Protein AF-A0A4V2V134-F1 (afdb_monomer_lite)

Organism: NCBI:txid141949

pLDDT: mean 72.09, std 27.21, range [27.72, 98.5]

Foldseek 3Di:
DDDDDDDDDDDDDDDDDDDDDDDDDDDDDDDDDDDDDDDDDDDDDDDDDDDDPDDDDDDDDPDDDPDDPPDPDPDPVVVVVVVVVVVQPPQDWDQDPVPRDTDRHQQLEDEDQDQVVLVPDPPVCSVVQWDDDRAWIDGPQWTKGFAWEWFAEPVDRGTRTYRWIWIFHPVVRVVCVVCLQAAQQPPDWGKTATRDQQFPFPGRHRQIWTWGGGGNVHGIYIARDVVVVGVSNVRSVVGDYPVVVVSSCCRSVSDPDD

Structure (mmCIF, N/CA/C/O backbone):
data_AF-A0A4V2V134-F1
#
_entry.id   AF-A0A4V2V134-F1
#
loop_
_atom_site.group_PDB
_atom_site.id
_atom_site.type_symbol
_atom_site.label_atom_id
_atom_site.label_alt_id
_atom_site.label_comp_id
_atom_site.label_asym_id
_atom_site.label_entity_id
_atom_site.label_seq_id
_atom_site.pdbx_PDB_ins_code
_atom_site.Cartn_x
_atom_site.Cartn_y
_atom_site.Cartn_z
_atom_site.occupancy
_atom_site.B_iso_or_equiv
_atom_site.auth_seq_id
_atom_site.auth_comp_id
_atom_site.auth_asym_id
_atom_site.auth_atom_id
_atom_site.pdbx_PDB_model_num
ATOM 1 N N . GLY A 1 1 ? 4.566 -16.077 64.789 1.00 34.28 1 GLY A N 1
ATOM 2 C CA . GLY A 1 1 ? 6.010 -16.351 64.672 1.00 34.28 1 GLY A CA 1
ATOM 3 C C . GLY A 1 1 ? 6.472 -15.865 63.317 1.00 34.28 1 GLY A C 1
ATOM 4 O O . GLY A 1 1 ? 5.809 -16.194 62.349 1.00 34.28 1 GLY A O 1
ATOM 5 N N . SER A 1 2 ? 7.363 -14.871 63.215 1.00 34.31 2 SER A N 1
ATOM 6 C CA . SER A 1 2 ? 8.833 -14.960 63.420 1.00 34.31 2 SER A CA 1
ATOM 7 C C . SER A 1 2 ? 9.482 -15.816 62.317 1.00 34.31 2 SER A C 1
ATOM 9 O O . SER A 1 2 ? 9.049 -16.939 62.127 1.00 34.31 2 SER A O 1
ATOM 11 N N . CYS A 1 3 ? 10.507 -15.423 61.561 1.00 30.53 3 CYS A N 1
ATOM 12 C CA . CYS A 1 3 ? 11.491 -14.351 61.696 1.00 30.53 3 CYS A CA 1
ATOM 13 C C . CYS A 1 3 ? 12.250 -14.178 60.357 1.00 30.53 3 CYS A C 1
ATOM 15 O O . CYS A 1 3 ? 12.456 -15.147 59.633 1.00 30.53 3 CYS A O 1
ATOM 17 N N . ARG A 1 4 ? 12.727 -12.954 60.075 1.00 39.50 4 ARG A N 1
ATOM 18 C CA . ARG A 1 4 ? 13.908 -12.682 59.217 1.00 39.50 4 ARG A CA 1
ATOM 19 C C . ARG A 1 4 ? 15.200 -12.989 60.008 1.00 39.50 4 ARG A C 1
ATOM 21 O O . ARG A 1 4 ? 15.115 -13.110 61.229 1.00 39.50 4 ARG A O 1
ATOM 28 N N . PRO A 1 5 ? 16.390 -13.023 59.374 1.00 53.06 5 PRO A N 1
ATOM 29 C CA . PRO A 1 5 ? 17.247 -11.811 59.313 1.00 53.06 5 PRO A CA 1
ATOM 30 C C . PRO A 1 5 ? 17.988 -11.678 57.952 1.00 53.06 5 PRO A C 1
ATOM 32 O O . PRO A 1 5 ? 18.238 -12.668 57.285 1.00 53.06 5 PRO A O 1
ATOM 35 N N . ARG A 1 6 ? 18.189 -10.502 57.331 1.00 36.75 6 ARG A N 1
ATOM 36 C CA . ARG A 1 6 ? 19.102 -9.367 57.629 1.00 36.75 6 ARG A CA 1
ATOM 37 C C . ARG A 1 6 ? 20.568 -9.760 57.875 1.00 36.75 6 ARG A C 1
ATOM 39 O O . ARG A 1 6 ? 20.889 -10.204 58.965 1.00 36.75 6 ARG A O 1
ATOM 46 N N . TYR A 1 7 ? 21.455 -9.376 56.951 1.00 34.59 7 TYR A N 1
ATOM 47 C CA . TYR A 1 7 ? 22.801 -8.901 57.290 1.00 34.59 7 TYR A CA 1
ATOM 48 C C . TYR A 1 7 ? 23.127 -7.607 56.531 1.00 34.59 7 TYR A C 1
ATOM 50 O O . TYR A 1 7 ? 22.920 -7.493 55.326 1.00 34.59 7 TYR A O 1
ATOM 58 N N . ARG A 1 8 ? 23.561 -6.609 57.309 1.00 36.81 8 ARG A N 1
ATOM 59 C CA . ARG A 1 8 ? 24.143 -5.322 56.907 1.00 36.81 8 ARG A CA 1
ATOM 60 C C . ARG A 1 8 ? 25.665 -5.477 56.840 1.00 36.81 8 ARG A C 1
ATOM 62 O O . ARG A 1 8 ? 26.219 -6.217 57.646 1.00 36.81 8 ARG A O 1
ATOM 69 N N . GLY A 1 9 ? 26.316 -4.667 56.009 1.00 32.34 9 GLY A N 1
ATOM 70 C CA . GLY A 1 9 ? 27.751 -4.384 56.093 1.00 32.34 9 GLY A CA 1
ATOM 71 C C . GLY A 1 9 ? 28.196 -3.380 55.029 1.00 32.34 9 GLY A C 1
ATOM 72 O O . GLY A 1 9 ? 28.423 -3.755 53.889 1.00 32.34 9 GLY A O 1
ATOM 73 N N . ALA A 1 10 ? 28.272 -2.105 55.406 1.00 33.41 10 ALA A N 1
ATOM 74 C CA . ALA A 1 10 ? 28.938 -1.009 54.687 1.00 33.41 10 ALA A CA 1
ATOM 75 C C . ALA A 1 10 ? 30.310 -0.738 55.375 1.00 33.41 10 ALA A C 1
ATOM 77 O O . ALA A 1 10 ? 30.626 -1.451 56.327 1.00 33.41 10 ALA A O 1
ATOM 78 N N . PRO A 1 11 ? 31.006 0.393 55.146 1.00 58.25 11 PRO A N 1
ATOM 79 C CA . PRO A 1 11 ? 31.662 0.921 53.933 1.00 58.25 11 PRO A CA 1
ATOM 80 C C . PRO A 1 11 ? 33.152 1.285 54.197 1.00 58.25 11 PRO A C 1
ATOM 82 O O . PRO A 1 11 ? 33.495 1.548 55.341 1.00 58.25 11 PRO A O 1
ATOM 85 N N . VAL A 1 12 ? 34.023 1.447 53.183 1.00 36.31 12 VAL A N 1
ATOM 86 C CA . VAL A 1 12 ? 35.273 2.252 53.312 1.00 36.31 12 VAL A CA 1
ATOM 87 C C . VAL A 1 12 ? 35.661 2.918 51.978 1.00 36.31 12 VAL A C 1
ATOM 89 O O . VAL A 1 12 ? 35.507 2.342 50.906 1.00 36.31 12 VAL A O 1
ATOM 92 N N . ALA A 1 13 ? 36.138 4.161 52.087 1.00 35.41 13 ALA A N 1
ATOM 93 C CA . ALA A 1 13 ? 36.498 5.126 51.050 1.00 35.41 13 ALA A CA 1
ATOM 94 C C . ALA A 1 13 ? 37.993 5.129 50.657 1.00 35.41 13 ALA A C 1
ATOM 96 O O . ALA A 1 13 ? 38.827 4.821 51.499 1.00 35.41 13 ALA A O 1
ATOM 97 N N . SER A 1 14 ? 38.324 5.634 49.455 1.00 33.88 14 SER A N 1
ATOM 98 C CA . SER A 1 14 ? 39.543 6.428 49.121 1.00 33.88 14 SER A CA 1
ATOM 99 C C . SER A 1 14 ? 39.555 6.752 47.611 1.00 33.88 14 SER A C 1
ATOM 101 O O . SER A 1 14 ? 39.403 5.844 46.806 1.00 33.88 14 SER A O 1
ATOM 103 N N . ARG A 1 15 ? 39.465 8.021 47.175 1.00 32.84 15 ARG A N 1
ATOM 104 C CA . ARG A 1 15 ? 40.545 9.003 46.875 1.00 32.84 15 ARG A CA 1
ATOM 105 C C . ARG A 1 15 ? 41.494 8.637 45.712 1.00 32.84 15 ARG A C 1
ATOM 107 O O . ARG A 1 15 ? 42.116 7.588 45.735 1.00 32.84 15 ARG A O 1
ATOM 114 N N . GLY A 1 16 ? 41.699 9.627 44.825 1.00 29.78 16 GLY A N 1
ATOM 115 C CA . GLY A 1 16 ? 42.767 9.717 43.807 1.00 29.78 16 GLY A CA 1
ATOM 116 C C . GLY A 1 16 ? 42.381 9.099 42.459 1.00 29.78 16 GLY A C 1
ATOM 117 O O . GLY A 1 16 ? 41.726 8.075 42.431 1.00 29.78 16 GLY A O 1
ATOM 118 N N . SER A 1 17 ? 42.713 9.613 41.278 1.00 33.38 17 SER A N 1
ATOM 119 C CA . SER A 1 17 ? 43.491 10.775 40.837 1.00 33.38 17 SER A CA 1
ATOM 120 C C . SER A 1 17 ? 43.435 10.748 39.300 1.00 33.38 17 SER A C 1
ATOM 122 O O . SER A 1 17 ? 43.526 9.677 38.703 1.00 33.38 17 SER A O 1
ATOM 124 N N . ARG A 1 18 ? 43.283 11.911 38.653 1.00 37.25 18 ARG A N 1
ATOM 125 C CA . ARG A 1 18 ? 43.538 12.079 37.208 1.00 37.25 18 ARG A CA 1
ATOM 126 C C . ARG A 1 18 ? 45.026 11.797 36.927 1.00 37.25 18 ARG A C 1
ATOM 128 O O . ARG A 1 18 ? 45.847 12.042 37.812 1.00 37.25 18 ARG A O 1
ATOM 135 N N . PRO A 1 19 ? 45.382 11.380 35.703 1.00 41.59 19 PRO A N 1
ATOM 136 C CA . PRO A 1 19 ? 45.899 12.389 34.780 1.00 41.59 19 PRO A CA 1
ATOM 137 C C . PRO A 1 19 ? 45.396 12.255 33.332 1.00 41.59 19 PRO A C 1
ATOM 139 O O . PRO A 1 19 ? 45.182 11.175 32.796 1.00 41.59 19 PRO A O 1
ATOM 142 N N . SER A 1 20 ? 45.196 13.434 32.745 1.00 32.03 20 SER A N 1
ATOM 143 C CA . SER A 1 20 ? 45.683 13.894 31.442 1.00 32.03 20 SER A CA 1
ATOM 144 C C . SER A 1 20 ? 46.074 12.836 30.405 1.00 32.03 20 SER A C 1
ATOM 146 O O . SER A 1 20 ? 47.101 12.181 30.552 1.00 32.03 20 SER A O 1
ATOM 148 N N . ASN A 1 21 ? 45.355 12.804 29.278 1.00 34.09 21 ASN A N 1
ATOM 149 C CA . ASN A 1 21 ? 45.937 12.349 28.020 1.00 34.09 21 ASN A CA 1
ATOM 150 C C . ASN A 1 21 ? 45.700 13.396 26.929 1.00 34.09 21 ASN A C 1
ATOM 152 O O . ASN A 1 21 ? 44.578 13.666 26.501 1.00 34.09 21 ASN A O 1
ATOM 156 N N . THR A 1 22 ? 46.810 14.014 26.548 1.00 34.56 22 THR A N 1
ATOM 157 C CA . THR A 1 22 ? 46.973 14.991 25.483 1.00 34.56 22 THR A CA 1
ATOM 158 C C . THR A 1 22 ? 47.210 14.221 24.193 1.00 34.56 22 THR A C 1
ATOM 160 O O . THR A 1 22 ? 48.252 13.591 24.061 1.00 34.56 22 THR A O 1
ATOM 163 N N . LEU A 1 23 ? 46.299 14.295 23.221 1.00 36.78 23 LEU A N 1
ATOM 164 C CA . LEU A 1 23 ? 46.632 13.979 21.832 1.00 36.78 23 LEU A CA 1
ATOM 165 C C . LEU A 1 23 ? 46.023 15.018 20.891 1.00 36.78 23 LEU A C 1
ATOM 167 O O . LEU A 1 23 ? 44.819 15.085 20.655 1.00 36.78 23 LEU A O 1
ATOM 171 N N . ALA A 1 24 ? 46.949 15.847 20.417 1.00 33.69 24 ALA A N 1
ATOM 172 C CA . ALA A 1 24 ? 46.975 16.615 19.187 1.00 33.69 24 ALA A CA 1
ATOM 173 C C . ALA A 1 24 ? 45.886 16.271 18.157 1.00 33.69 24 ALA A C 1
ATOM 175 O O . ALA A 1 24 ? 45.809 15.153 17.646 1.00 33.69 24 ALA A O 1
ATOM 176 N N . ARG A 1 25 ? 45.143 17.296 17.732 1.00 32.25 25 ARG A N 1
ATOM 177 C CA . ARG A 1 25 ? 44.547 17.326 16.396 1.00 32.25 25 ARG A CA 1
ATOM 178 C C . ARG A 1 25 ? 45.138 18.480 15.604 1.00 32.25 25 ARG A C 1
ATOM 180 O O . ARG A 1 25 ? 44.933 19.648 15.922 1.00 32.25 25 ARG A O 1
ATOM 187 N N . CYS A 1 26 ? 45.891 18.080 14.584 1.00 27.72 26 CYS A N 1
ATOM 188 C CA . CYS A 1 26 ? 46.366 18.887 13.477 1.00 27.72 26 CYS A CA 1
ATOM 189 C C . CYS A 1 26 ? 45.252 19.755 12.893 1.00 27.72 26 CYS A C 1
ATOM 191 O O . CYS A 1 26 ? 44.182 19.281 12.514 1.00 27.72 26 CYS A O 1
ATOM 193 N N . SER A 1 27 ? 45.584 21.030 12.769 1.00 31.06 27 SER A N 1
ATOM 194 C CA . SER A 1 27 ? 44.960 22.024 11.920 1.00 31.06 27 SER A CA 1
ATOM 195 C C . SER A 1 27 ? 45.090 21.627 10.446 1.00 31.06 27 SER A C 1
ATOM 197 O O . SER A 1 27 ? 46.189 21.559 9.902 1.00 31.06 27 SER A O 1
ATOM 199 N N . VAL A 1 28 ? 43.957 21.417 9.771 1.00 34.41 28 VAL A N 1
ATOM 200 C CA . VAL A 1 28 ? 43.884 21.422 8.305 1.00 34.41 28 VAL A CA 1
ATOM 201 C C . VAL A 1 28 ? 42.986 22.578 7.888 1.00 34.41 28 VAL A C 1
ATOM 203 O O . VAL A 1 28 ? 41.794 22.624 8.182 1.00 34.41 28 VAL A O 1
ATOM 206 N N . SER A 1 29 ? 43.627 23.548 7.246 1.00 32.22 29 SER A N 1
ATOM 207 C CA . SER A 1 29 ? 43.051 24.749 6.655 1.00 32.22 29 SER A CA 1
ATOM 208 C C . SER A 1 29 ? 42.120 24.384 5.496 1.00 32.22 29 SER A C 1
ATOM 210 O O . SER A 1 29 ? 42.568 23.898 4.458 1.00 32.22 29 SER A O 1
ATOM 212 N N . LEU A 1 30 ? 40.818 24.630 5.662 1.00 33.88 30 LEU A N 1
ATOM 213 C CA . LEU A 1 30 ? 39.850 24.600 4.568 1.00 33.88 30 LEU A CA 1
ATOM 214 C C . LEU A 1 30 ? 39.881 25.951 3.846 1.00 33.88 30 LEU A C 1
ATOM 216 O O . LEU A 1 30 ? 39.327 26.950 4.308 1.00 33.88 30 LEU A O 1
ATOM 220 N N . ARG A 1 31 ? 40.552 25.968 2.689 1.00 32.62 31 ARG A N 1
ATOM 221 C CA . ARG A 1 31 ? 40.487 27.061 1.714 1.00 32.62 31 ARG A CA 1
ATOM 222 C C . ARG A 1 31 ? 39.049 27.239 1.234 1.00 32.62 31 ARG A C 1
ATOM 224 O O . ARG A 1 31 ? 38.466 26.359 0.608 1.00 32.62 31 ARG A O 1
ATOM 231 N N . GLN A 1 32 ? 38.513 28.424 1.488 1.00 37.00 32 GLN A N 1
ATOM 232 C CA . GLN A 1 32 ? 37.268 28.913 0.915 1.00 37.00 32 GLN A CA 1
ATOM 233 C C . GLN A 1 32 ? 37.479 29.216 -0.576 1.00 37.00 32 GLN A C 1
ATOM 235 O O . GLN A 1 32 ? 38.130 30.198 -0.927 1.00 37.00 32 GLN A O 1
ATOM 240 N N . HIS A 1 33 ? 36.898 28.413 -1.467 1.00 33.19 33 HIS A N 1
ATOM 241 C CA . HIS A 1 33 ? 36.700 28.807 -2.862 1.00 33.19 33 HIS A CA 1
ATOM 242 C C . HIS A 1 33 ? 35.337 29.497 -3.001 1.00 33.19 33 HIS A C 1
ATOM 244 O O . HIS A 1 33 ? 34.310 28.865 -3.230 1.00 33.19 33 HIS A O 1
ATOM 250 N N . ARG A 1 34 ? 35.328 30.830 -2.861 1.00 32.12 34 ARG A N 1
ATOM 251 C CA . ARG A 1 34 ? 34.236 31.683 -3.355 1.00 32.12 34 ARG A CA 1
ATOM 252 C C . ARG A 1 34 ? 34.338 31.752 -4.879 1.00 32.12 34 ARG A C 1
ATOM 254 O O . ARG A 1 34 ? 35.182 32.469 -5.410 1.00 32.12 34 ARG A O 1
ATOM 261 N N . VAL A 1 35 ? 33.469 31.031 -5.582 1.00 34.44 35 VAL A N 1
ATOM 262 C CA . VAL A 1 35 ? 33.244 31.239 -7.018 1.00 34.44 35 VAL A CA 1
ATOM 263 C C . VAL A 1 35 ? 32.385 32.490 -7.186 1.00 34.44 35 VAL A C 1
ATOM 265 O O . VAL A 1 35 ? 31.260 32.580 -6.692 1.00 34.44 35 VAL A O 1
ATOM 268 N N . ALA A 1 36 ? 32.960 33.490 -7.848 1.00 33.06 36 ALA A N 1
ATOM 269 C CA . ALA A 1 36 ? 32.326 34.763 -8.133 1.00 33.06 36 ALA A CA 1
ATOM 270 C C . ALA A 1 36 ? 31.166 34.591 -9.127 1.00 33.06 36 ALA A C 1
ATOM 272 O O . ALA A 1 36 ? 31.350 34.130 -10.252 1.00 33.06 36 ALA A O 1
ATOM 273 N N . ARG A 1 37 ? 29.971 35.038 -8.725 1.00 33.03 37 ARG A N 1
ATOM 274 C CA . ARG A 1 37 ? 28.849 35.307 -9.630 1.00 33.03 37 ARG A CA 1
ATOM 275 C C . ARG A 1 37 ? 29.245 36.442 -10.579 1.00 33.03 37 ARG A C 1
ATOM 277 O O . ARG A 1 37 ? 29.348 37.588 -10.146 1.00 33.03 37 ARG A O 1
ATOM 284 N N . ARG A 1 38 ? 29.414 36.155 -11.872 1.00 32.62 38 ARG A N 1
ATOM 285 C CA . ARG A 1 38 ?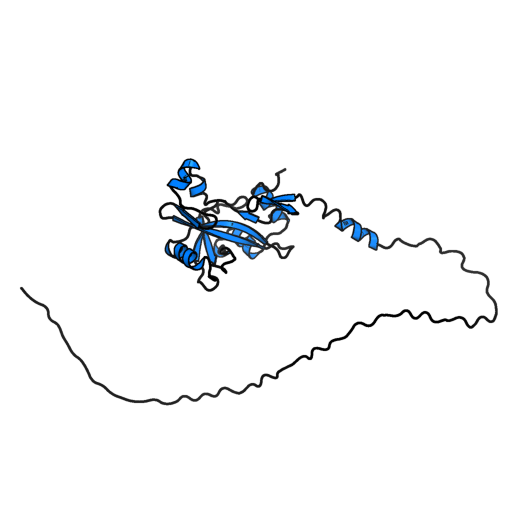 29.385 37.177 -12.930 1.00 32.62 38 ARG A CA 1
ATOM 286 C C . ARG A 1 38 ? 28.060 37.093 -13.677 1.00 32.62 38 ARG A C 1
ATOM 288 O O . ARG A 1 38 ? 27.770 36.107 -14.344 1.00 32.62 38 ARG A O 1
ATOM 295 N N . ARG A 1 39 ? 27.267 38.158 -13.536 1.00 34.44 39 ARG A N 1
ATOM 296 C CA . ARG A 1 39 ? 26.164 38.508 -14.434 1.00 34.44 39 ARG A CA 1
ATOM 297 C C . ARG A 1 39 ? 26.766 38.813 -15.807 1.00 34.44 39 ARG A C 1
ATOM 299 O O . ARG A 1 39 ? 27.635 39.677 -15.895 1.00 34.44 39 ARG A O 1
ATOM 306 N N . LEU A 1 40 ? 26.297 38.146 -16.854 1.00 35.78 40 LEU A N 1
ATOM 307 C CA . LEU A 1 40 ? 26.517 38.565 -18.235 1.00 35.78 40 LEU A CA 1
ATOM 308 C C . LEU A 1 40 ? 25.153 38.857 -18.845 1.00 35.78 40 LEU A C 1
ATOM 310 O O . LEU A 1 40 ? 24.287 37.992 -18.929 1.00 35.78 40 LEU A O 1
ATOM 314 N N . GLY A 1 41 ? 24.968 40.140 -19.141 1.00 30.53 41 GLY A N 1
ATOM 315 C CA . GLY A 1 41 ? 23.762 40.696 -19.711 1.00 30.53 41 GLY A CA 1
ATOM 316 C C . GLY A 1 41 ? 23.575 40.308 -21.171 1.00 30.53 41 GLY A C 1
ATOM 317 O O . GLY A 1 41 ? 24.518 40.061 -21.919 1.00 30.53 41 GLY A O 1
ATOM 318 N N . SER A 1 42 ? 22.303 40.330 -21.535 1.00 34.84 42 SER A N 1
ATOM 319 C CA . SER A 1 42 ? 21.747 40.462 -22.872 1.00 34.84 42 SER A CA 1
ATOM 320 C C . SER A 1 42 ? 22.549 41.400 -23.780 1.00 34.84 42 SER A C 1
ATOM 322 O O . SER A 1 42 ? 22.615 42.601 -23.510 1.00 34.84 42 SER A O 1
ATOM 324 N N . ARG A 1 43 ? 23.057 40.886 -24.905 1.00 34.50 43 ARG A N 1
ATOM 325 C CA . ARG A 1 43 ? 23.289 41.675 -26.124 1.00 34.50 43 ARG A CA 1
ATOM 326 C C . ARG A 1 43 ? 22.965 40.841 -27.366 1.00 34.50 43 ARG A C 1
ATOM 328 O O . ARG A 1 43 ? 23.672 39.905 -27.714 1.00 34.50 43 ARG A O 1
ATOM 335 N N . THR A 1 44 ? 21.822 41.193 -27.945 1.00 32.72 44 THR A N 1
ATOM 336 C CA . THR A 1 44 ? 21.503 41.267 -29.377 1.00 32.72 44 THR A CA 1
ATOM 337 C C . THR A 1 44 ? 22.635 40.902 -30.345 1.00 32.72 44 THR A C 1
ATOM 339 O O . THR A 1 44 ? 23.629 41.618 -30.452 1.00 32.72 44 THR A O 1
ATOM 342 N N . VAL A 1 45 ? 22.435 39.837 -31.128 1.00 32.09 45 VAL A N 1
ATOM 343 C CA . VAL A 1 45 ? 23.202 39.590 -32.356 1.00 32.09 45 VAL A CA 1
ATOM 344 C C . VAL A 1 45 ? 22.530 40.382 -33.469 1.00 32.09 45 VAL A C 1
ATOM 346 O O . VAL A 1 45 ? 21.456 40.031 -33.953 1.00 32.09 45 VAL A O 1
ATOM 349 N N . GLN A 1 46 ? 23.152 41.504 -33.804 1.00 33.25 46 GLN A N 1
ATOM 350 C CA . GLN A 1 46 ? 22.771 42.375 -34.900 1.00 33.25 46 GLN A CA 1
ATOM 351 C C . GLN A 1 46 ? 23.412 41.850 -36.186 1.00 33.25 46 GLN A C 1
ATOM 353 O O . GLN A 1 46 ? 24.592 41.500 -36.211 1.00 33.25 46 GLN A O 1
ATOM 358 N N . ALA A 1 47 ? 22.595 41.763 -37.231 1.00 35.44 47 ALA A N 1
ATOM 359 C CA . ALA A 1 47 ? 22.993 41.409 -38.580 1.00 35.44 47 ALA A CA 1
ATOM 360 C C . ALA A 1 47 ? 24.117 42.323 -39.090 1.00 35.44 47 ALA A C 1
ATOM 362 O O . ALA A 1 47 ? 24.032 43.543 -38.969 1.00 35.44 47 ALA A O 1
ATOM 363 N N . ALA A 1 48 ? 25.128 41.722 -39.713 1.00 33.12 48 ALA A N 1
ATOM 364 C CA . ALA A 1 48 ? 26.093 42.419 -40.548 1.00 33.12 48 ALA A CA 1
ATOM 365 C C . ALA A 1 48 ? 26.076 41.761 -41.932 1.00 33.12 48 ALA A C 1
ATOM 367 O O . ALA A 1 48 ? 26.766 40.778 -42.190 1.00 33.12 48 ALA A O 1
ATOM 368 N N . ALA A 1 49 ? 25.220 42.301 -42.797 1.00 34.28 49 ALA A N 1
ATOM 369 C CA . ALA A 1 49 ? 25.445 42.295 -44.230 1.00 34.28 49 ALA A CA 1
ATOM 370 C C . ALA A 1 49 ? 26.463 43.407 -44.515 1.00 34.28 49 ALA A C 1
ATOM 372 O O . ALA A 1 49 ? 26.245 44.546 -44.110 1.00 34.28 49 ALA A O 1
ATOM 373 N N . CYS A 1 50 ? 27.575 43.067 -45.159 1.00 28.75 50 CYS A N 1
ATOM 374 C CA . CYS A 1 50 ? 28.484 44.044 -45.744 1.00 28.75 50 CYS A CA 1
ATOM 375 C C . CYS A 1 50 ? 29.144 43.412 -46.973 1.00 28.75 50 CYS A C 1
ATOM 377 O O . CYS A 1 50 ? 30.045 42.583 -46.866 1.00 28.75 50 CYS A O 1
ATOM 379 N N . ASP A 1 51 ? 28.555 43.729 -48.121 1.00 33.62 51 ASP A N 1
ATOM 380 C CA . ASP A 1 51 ? 29.199 44.140 -49.366 1.00 33.62 51 ASP A CA 1
ATOM 381 C C . ASP A 1 51 ? 30.551 43.518 -49.744 1.00 33.62 51 ASP A C 1
ATOM 383 O O . ASP A 1 51 ? 31.622 43.962 -49.336 1.00 33.62 51 ASP A O 1
ATOM 387 N N . LEU A 1 52 ? 30.492 42.580 -50.694 1.00 31.86 52 LEU A N 1
ATOM 388 C CA . LEU A 1 52 ? 31.584 42.301 -51.626 1.00 31.86 52 LEU A CA 1
ATOM 389 C C . LEU A 1 52 ? 31.053 42.395 -53.062 1.00 31.86 52 LEU A C 1
ATOM 391 O O . LEU A 1 52 ? 30.739 41.401 -53.712 1.00 31.86 52 LEU A O 1
ATOM 395 N N . LEU A 1 53 ? 30.964 43.631 -53.550 1.00 33.75 53 LEU A N 1
ATOM 396 C CA . LEU A 1 53 ? 30.815 43.980 -54.962 1.00 33.75 53 LEU A CA 1
ATOM 397 C C . LEU A 1 53 ? 32.016 44.840 -55.367 1.00 33.75 53 LEU A C 1
ATOM 399 O O . LEU A 1 53 ? 31.943 46.061 -55.325 1.00 33.75 53 LEU A O 1
ATOM 403 N N . ALA A 1 54 ? 33.127 44.208 -55.751 1.00 32.22 54 ALA A N 1
ATOM 404 C CA . ALA A 1 54 ? 34.155 44.824 -56.596 1.00 32.22 54 ALA A CA 1
ATOM 405 C C . ALA A 1 54 ? 35.207 43.785 -57.010 1.00 32.22 54 ALA A C 1
ATOM 407 O O . ALA A 1 54 ? 36.114 43.485 -56.244 1.00 32.22 54 ALA A O 1
ATOM 408 N N . CYS A 1 55 ? 35.062 43.232 -58.218 1.00 31.42 55 CYS A N 1
ATOM 409 C CA . CYS A 1 55 ? 36.142 43.020 -59.196 1.00 31.42 55 CYS A CA 1
ATOM 410 C C . CYS A 1 55 ? 35.632 42.132 -60.337 1.00 31.42 55 CYS A C 1
ATOM 412 O O . CYS A 1 55 ? 35.883 40.932 -60.398 1.00 31.42 55 CYS A O 1
ATOM 414 N N . ALA A 1 56 ? 34.914 42.752 -61.272 1.00 32.84 56 ALA A N 1
ATOM 415 C CA . ALA A 1 56 ? 34.684 42.205 -62.599 1.00 32.84 56 ALA A CA 1
ATOM 416 C C . ALA A 1 56 ? 35.597 42.949 -63.582 1.00 32.84 56 ALA A C 1
ATOM 418 O O . ALA A 1 56 ? 35.334 44.107 -63.893 1.00 32.84 56 ALA A O 1
ATOM 419 N N . ARG A 1 57 ? 36.654 42.294 -64.083 1.00 37.16 57 ARG A N 1
ATOM 420 C CA . ARG A 1 57 ? 37.360 42.696 -65.312 1.00 37.16 57 ARG A CA 1
ATOM 421 C C . ARG A 1 57 ? 37.910 41.471 -66.067 1.00 37.16 57 ARG A C 1
ATOM 423 O O . ARG A 1 57 ? 39.038 41.052 -65.859 1.00 37.16 57 ARG A O 1
ATOM 430 N N . ALA A 1 58 ? 37.078 41.019 -67.013 1.00 36.00 58 ALA A N 1
ATOM 431 C CA . ALA A 1 58 ? 37.416 40.450 -68.331 1.00 36.00 58 ALA A CA 1
ATOM 432 C C . ALA A 1 58 ? 37.947 38.981 -68.408 1.00 36.00 58 ALA A C 1
ATOM 434 O O . ALA A 1 58 ? 38.179 38.356 -67.383 1.00 36.00 58 ALA A O 1
ATOM 435 N N . PRO A 1 59 ? 38.006 38.358 -69.611 1.00 47.31 59 PRO A N 1
ATOM 436 C CA . PRO A 1 59 ? 36.961 37.459 -70.125 1.00 47.31 59 PRO A CA 1
ATOM 437 C C . PRO A 1 59 ? 37.509 36.077 -70.561 1.00 47.31 59 PRO A C 1
ATOM 439 O O . PRO A 1 59 ? 38.717 35.864 -70.571 1.00 47.31 59 PRO A O 1
ATOM 442 N N . ARG A 1 60 ? 36.616 35.186 -71.043 1.00 37.78 60 ARG A N 1
ATOM 443 C CA . ARG A 1 60 ? 36.803 33.738 -71.349 1.00 37.78 60 ARG A CA 1
ATOM 444 C C . ARG A 1 60 ? 36.568 32.942 -70.058 1.00 37.78 60 ARG A C 1
ATOM 446 O O . ARG A 1 60 ? 37.251 33.170 -69.082 1.00 37.78 60 ARG A O 1
ATOM 453 N N . TRP A 1 61 ? 35.591 32.058 -69.904 1.00 32.03 61 TRP A N 1
ATOM 454 C CA . TRP A 1 61 ? 35.156 30.966 -70.763 1.00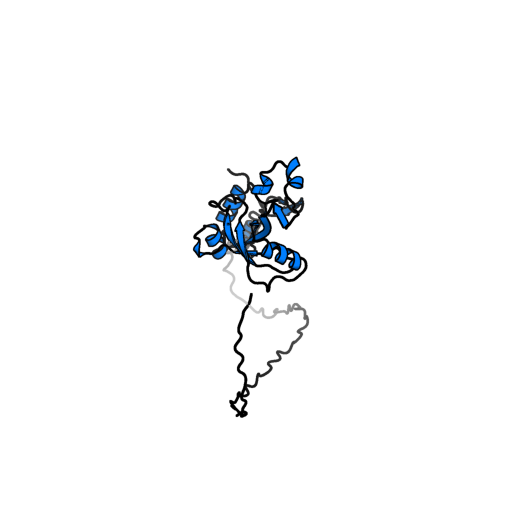 32.03 61 TRP A CA 1
ATOM 455 C C . TRP A 1 61 ? 33.635 30.781 -70.608 1.00 32.03 61 TRP A C 1
ATOM 457 O O . TRP A 1 61 ? 33.126 30.569 -69.512 1.00 32.03 61 TRP A O 1
ATOM 467 N N . ARG A 1 62 ? 32.899 30.861 -71.722 1.00 40.19 62 ARG A N 1
ATOM 468 C CA . ARG A 1 62 ? 31.534 30.333 -71.835 1.00 40.19 62 ARG A CA 1
ATOM 469 C C . ARG A 1 62 ? 31.638 28.837 -72.135 1.00 40.19 62 ARG A C 1
ATOM 471 O O . ARG A 1 62 ? 32.196 28.508 -73.177 1.00 40.19 62 ARG A O 1
ATOM 478 N N . ARG A 1 63 ? 31.031 28.003 -71.282 1.00 45.09 63 ARG A N 1
ATOM 479 C CA . ARG A 1 63 ? 30.531 26.614 -71.470 1.00 45.09 63 ARG A CA 1
ATOM 480 C C . ARG A 1 63 ? 30.969 25.731 -70.301 1.00 45.09 63 ARG A C 1
ATOM 482 O O . ARG A 1 63 ? 32.124 25.801 -69.916 1.00 45.09 63 ARG A O 1
ATOM 489 N N . PHE A 1 64 ? 30.041 24.884 -69.836 1.00 36.41 64 PHE A N 1
ATOM 490 C CA . PHE A 1 64 ? 30.034 24.103 -68.584 1.00 36.41 64 PHE A CA 1
ATOM 491 C C . PHE A 1 64 ? 29.694 24.982 -67.368 1.00 36.41 64 PHE A C 1
ATOM 493 O O . PHE A 1 64 ? 30.491 25.808 -66.968 1.00 36.41 64 PHE A O 1
ATOM 500 N N . LEU A 1 65 ? 28.506 24.959 -66.760 1.00 34.12 65 LEU A N 1
ATOM 501 C CA . LEU A 1 65 ? 27.651 23.831 -66.392 1.00 34.12 65 LEU A CA 1
ATOM 502 C C . LEU A 1 65 ? 26.174 24.273 -66.388 1.00 34.12 65 LEU A C 1
ATOM 504 O O . LEU A 1 65 ? 25.692 24.896 -65.447 1.00 34.12 65 LEU A O 1
ATOM 508 N N . LEU A 1 66 ? 25.451 23.916 -67.446 1.00 40.91 66 LEU A N 1
ATOM 509 C CA . LEU A 1 66 ? 24.012 23.667 -67.393 1.00 40.91 66 LEU A CA 1
ATOM 510 C C . LEU A 1 66 ? 23.907 22.154 -67.218 1.00 40.91 66 LEU A C 1
ATOM 512 O O . LEU A 1 66 ? 24.212 21.454 -68.175 1.00 40.91 66 LEU A O 1
ATOM 516 N N . LEU A 1 67 ? 23.614 21.691 -65.996 1.00 40.09 67 LEU A N 1
ATOM 517 C CA . LEU A 1 67 ? 23.161 20.342 -65.590 1.00 40.09 67 LEU A CA 1
ATOM 518 C C . LEU A 1 67 ? 23.655 20.049 -64.166 1.00 40.09 67 LEU A C 1
ATOM 520 O O . LEU A 1 67 ? 24.740 19.514 -63.984 1.00 40.09 67 LEU A O 1
ATOM 524 N N . CYS A 1 68 ? 22.866 20.450 -63.166 1.00 31.12 68 CYS A N 1
ATOM 525 C CA . CYS A 1 68 ? 22.698 19.744 -61.882 1.00 31.12 68 CYS A CA 1
ATOM 526 C C . CYS A 1 68 ? 21.701 20.503 -60.988 1.00 31.12 68 CYS A C 1
ATOM 528 O O . CYS A 1 68 ? 21.957 20.804 -59.827 1.00 31.12 68 CYS A O 1
ATOM 530 N N . ALA A 1 69 ? 20.532 20.829 -61.534 1.00 36.09 69 ALA A N 1
ATOM 531 C CA . ALA A 1 69 ? 19.358 21.138 -60.731 1.00 36.09 69 ALA A CA 1
ATOM 532 C C . ALA A 1 69 ? 18.442 19.923 -60.842 1.00 36.09 69 ALA A C 1
ATOM 534 O O . ALA A 1 69 ? 17.616 19.921 -61.735 1.00 36.09 69 ALA A O 1
ATOM 535 N N . LEU A 1 70 ? 18.685 18.867 -60.051 1.00 39.84 70 LEU A N 1
ATOM 536 C CA . LEU A 1 70 ? 17.749 17.759 -59.764 1.00 39.84 70 LEU A CA 1
ATOM 537 C C . LEU A 1 70 ? 18.409 16.683 -58.865 1.00 39.84 70 LEU A C 1
ATOM 539 O O . LEU A 1 70 ? 18.410 15.512 -59.200 1.00 39.84 70 LEU A O 1
ATOM 543 N N . THR A 1 71 ? 18.954 17.036 -57.696 1.00 39.91 71 THR A N 1
ATOM 544 C CA . THR A 1 71 ? 19.089 16.071 -56.575 1.00 39.91 71 THR A CA 1
ATOM 545 C C . THR A 1 71 ? 19.108 16.801 -55.230 1.00 39.91 71 THR A C 1
ATOM 547 O O . THR A 1 71 ? 20.040 16.662 -54.438 1.00 39.91 71 THR A O 1
ATOM 550 N N . VAL A 1 72 ? 18.073 17.588 -54.930 1.00 38.62 72 VAL A N 1
ATOM 551 C CA . VAL A 1 72 ? 17.802 17.942 -53.529 1.00 38.62 72 VAL A CA 1
ATOM 552 C C . VAL A 1 72 ? 17.084 16.746 -52.914 1.00 38.62 72 VAL A C 1
ATOM 554 O O . VAL A 1 72 ? 15.870 16.601 -53.020 1.00 38.62 72 VAL A O 1
ATOM 557 N N . ARG A 1 73 ? 17.859 15.836 -52.313 1.00 40.91 73 ARG A N 1
ATOM 558 C CA . ARG A 1 73 ? 17.322 14.806 -51.417 1.00 40.91 73 ARG A CA 1
ATOM 559 C C . ARG A 1 73 ? 16.596 15.529 -50.276 1.00 40.91 73 ARG A C 1
ATOM 561 O O . ARG A 1 73 ? 17.245 16.325 -49.592 1.00 40.91 73 ARG A O 1
ATOM 568 N N . PRO A 1 74 ? 15.296 15.287 -50.035 1.00 41.22 74 PRO A N 1
ATOM 569 C CA . PRO A 1 74 ? 14.635 15.899 -48.901 1.00 41.22 74 PRO A CA 1
ATOM 570 C C . PRO A 1 74 ? 15.289 15.376 -47.620 1.00 41.22 74 PRO A C 1
ATOM 572 O O . PRO A 1 74 ? 15.419 14.176 -47.378 1.00 41.22 74 PRO A O 1
ATOM 575 N N . SER A 1 75 ? 15.766 16.338 -46.841 1.00 43.12 75 SER A N 1
ATOM 576 C CA . SER A 1 75 ? 16.318 16.209 -45.502 1.00 43.12 75 SER A CA 1
ATOM 577 C C . SER A 1 75 ? 15.534 15.205 -44.648 1.00 43.12 75 SER A C 1
ATOM 579 O O . SER A 1 75 ? 14.331 15.356 -44.431 1.00 43.12 75 SER A O 1
ATOM 581 N N . ARG A 1 76 ? 16.248 14.225 -44.076 1.00 48.97 76 ARG A N 1
ATOM 582 C CA . ARG A 1 76 ? 15.772 13.249 -43.072 1.00 48.97 76 ARG A CA 1
ATOM 583 C C . ARG A 1 76 ? 15.139 13.877 -41.810 1.00 48.97 76 ARG A C 1
ATOM 585 O O . ARG A 1 76 ? 14.717 13.147 -40.921 1.00 48.97 76 ARG A O 1
ATOM 592 N N . ARG A 1 77 ? 15.049 15.208 -41.703 1.00 44.47 77 ARG A N 1
ATOM 593 C CA . ARG A 1 77 ? 14.524 15.916 -40.523 1.00 44.47 77 ARG A CA 1
ATOM 594 C C . ARG A 1 77 ? 12.996 15.889 -40.389 1.00 44.47 77 ARG A C 1
ATOM 596 O O . ARG A 1 77 ? 12.512 16.037 -39.275 1.00 44.47 77 ARG A O 1
ATOM 603 N N . HIS A 1 78 ? 12.233 15.631 -41.455 1.00 41.78 78 HIS A N 1
ATOM 604 C CA . HIS A 1 78 ? 10.764 15.541 -41.354 1.00 41.78 78 HIS A CA 1
ATOM 605 C C . HIS A 1 78 ? 10.231 14.161 -40.933 1.00 41.78 78 HIS A C 1
ATOM 607 O O . HIS A 1 78 ? 9.072 14.060 -40.540 1.00 41.78 78 HIS A O 1
ATOM 613 N N . PHE A 1 79 ? 11.051 13.105 -40.967 1.00 37.84 79 PHE A N 1
ATOM 614 C CA . PHE A 1 79 ? 10.596 11.763 -40.582 1.00 37.84 79 PHE A CA 1
ATOM 615 C C . PHE A 1 79 ? 10.543 11.579 -39.055 1.00 37.84 79 PHE A C 1
ATOM 617 O O . PHE A 1 79 ? 9.644 10.924 -38.541 1.00 37.84 79 PHE A O 1
ATOM 624 N N . VAL A 1 80 ? 11.444 12.233 -38.312 1.00 44.06 80 VAL A N 1
ATOM 625 C CA . VAL A 1 80 ? 11.511 12.112 -36.842 1.00 44.06 80 VAL A CA 1
ATOM 626 C C . VAL A 1 80 ? 10.391 12.903 -36.147 1.00 44.06 80 VAL A C 1
ATOM 628 O O . VAL A 1 80 ? 9.883 12.480 -35.116 1.00 44.06 80 VAL A O 1
ATOM 631 N N . ALA A 1 81 ? 9.923 14.007 -36.740 1.00 41.94 81 ALA A N 1
ATOM 632 C CA . ALA A 1 81 ? 8.839 14.814 -36.169 1.00 41.94 81 ALA A CA 1
ATOM 633 C C . ALA A 1 81 ? 7.454 14.137 -36.251 1.00 41.94 81 ALA A C 1
ATOM 635 O O . ALA A 1 81 ? 6.576 14.437 -35.446 1.00 41.94 81 ALA A O 1
ATOM 636 N N . ARG A 1 82 ? 7.255 13.209 -37.200 1.00 38.66 82 ARG A N 1
ATOM 637 C CA . ARG A 1 82 ? 5.967 12.531 -37.434 1.00 38.66 82 ARG A CA 1
ATOM 638 C C . ARG A 1 82 ? 5.765 11.263 -36.599 1.00 38.66 82 ARG A C 1
ATOM 640 O O . ARG A 1 82 ? 4.638 10.804 -36.485 1.00 38.66 82 ARG A O 1
ATOM 647 N N . LEU A 1 83 ? 6.831 10.715 -36.014 1.00 43.56 83 LEU A N 1
ATOM 648 C CA . LEU A 1 83 ? 6.762 9.521 -35.158 1.00 43.56 83 LEU A CA 1
ATOM 649 C C . LEU A 1 83 ? 6.406 9.850 -33.697 1.00 43.56 83 LEU A C 1
ATOM 651 O O . LEU A 1 83 ? 5.906 8.985 -32.985 1.00 43.56 83 LEU A O 1
ATOM 655 N N . ASN A 1 84 ? 6.576 11.106 -33.268 1.00 49.31 84 ASN A N 1
ATOM 656 C CA . ASN A 1 84 ? 6.242 11.538 -31.905 1.00 49.31 84 ASN A CA 1
ATOM 657 C C . ASN A 1 84 ? 4.750 11.856 -31.699 1.00 49.31 84 ASN A C 1
ATOM 659 O O . ASN A 1 84 ? 4.301 11.946 -30.558 1.00 49.31 84 ASN A O 1
ATOM 663 N N . SER A 1 85 ? 3.964 12.026 -32.768 1.00 44.00 85 SER A N 1
ATOM 664 C CA . SER A 1 85 ? 2.525 12.305 -32.653 1.00 44.00 85 SER A CA 1
ATOM 665 C C . SER A 1 85 ? 1.689 11.035 -32.493 1.00 44.00 85 SER A C 1
ATOM 667 O O . SER A 1 85 ? 0.698 11.044 -31.772 1.00 44.00 85 SER A O 1
ATOM 669 N N . SER A 1 86 ? 2.104 9.924 -33.104 1.00 45.66 86 SER A N 1
ATOM 670 C CA . SER A 1 86 ? 1.396 8.638 -33.035 1.00 45.66 86 SER A CA 1
ATOM 671 C C . SER A 1 86 ? 1.564 7.905 -31.700 1.00 45.66 86 SER A C 1
ATOM 673 O O . SER A 1 86 ? 0.694 7.116 -31.346 1.00 45.66 86 SER A O 1
ATOM 675 N N . VAL A 1 87 ? 2.632 8.184 -30.941 1.00 48.56 87 VAL A N 1
ATOM 676 C CA . VAL A 1 87 ? 2.844 7.606 -29.597 1.00 48.56 87 VAL A CA 1
ATOM 677 C C . VAL A 1 87 ? 2.065 8.377 -28.522 1.00 48.56 87 VAL A C 1
ATOM 679 O O . VAL A 1 87 ? 1.562 7.774 -27.583 1.00 48.56 87 VAL A O 1
ATOM 682 N N . ARG A 1 88 ? 1.864 9.693 -28.692 1.00 43.91 88 ARG A N 1
ATOM 683 C CA . ARG A 1 88 ? 0.994 10.493 -27.804 1.00 43.91 88 ARG A CA 1
ATOM 684 C C . ARG A 1 88 ? -0.502 10.212 -27.993 1.00 43.91 88 ARG A C 1
ATOM 686 O O . ARG A 1 88 ? -1.287 10.488 -27.097 1.00 43.91 88 ARG A O 1
ATOM 693 N N . ALA A 1 89 ? -0.905 9.657 -29.135 1.00 42.72 89 ALA A N 1
ATOM 694 C CA . ALA A 1 89 ? -2.308 9.555 -29.546 1.00 42.72 89 ALA A CA 1
ATOM 695 C C . ALA A 1 89 ? -3.069 8.307 -29.041 1.00 42.72 89 ALA A C 1
ATOM 697 O O . ALA A 1 89 ? -4.146 8.010 -29.555 1.00 42.72 89 ALA A O 1
ATOM 698 N N . ARG A 1 90 ? -2.553 7.562 -28.055 1.00 49.78 90 ARG A N 1
ATOM 699 C CA . ARG A 1 90 ? -3.295 6.455 -27.410 1.00 49.78 90 ARG A CA 1
ATOM 700 C C . ARG A 1 90 ? -3.188 6.445 -25.887 1.00 49.78 90 ARG A C 1
ATOM 702 O O . ARG A 1 90 ? -3.356 5.399 -25.269 1.00 49.78 90 ARG A O 1
ATOM 709 N N . MET A 1 91 ? -2.928 7.596 -25.278 1.00 55.62 91 MET A N 1
ATOM 710 C CA . MET A 1 91 ? -3.051 7.722 -23.833 1.00 55.62 91 MET A CA 1
ATOM 711 C C . MET A 1 91 ? -4.541 7.874 -23.509 1.00 55.62 91 MET A C 1
ATOM 713 O O . MET A 1 91 ? -5.096 8.962 -23.634 1.00 55.62 91 MET A O 1
ATOM 717 N N . GLN A 1 92 ? -5.226 6.762 -23.237 1.00 64.62 92 GLN A N 1
ATOM 718 C CA . GLN A 1 92 ? -6.647 6.813 -22.897 1.00 64.62 92 GLN A CA 1
ATOM 719 C C . GLN A 1 92 ? -6.798 7.548 -21.562 1.00 64.62 92 GLN A C 1
ATOM 721 O O . GLN A 1 92 ? -6.089 7.204 -20.620 1.00 64.62 92 GLN A O 1
ATOM 726 N N . PRO A 1 93 ? -7.670 8.558 -21.459 1.00 73.38 93 PRO A N 1
ATOM 727 C CA . PRO A 1 93 ? -7.949 9.176 -20.176 1.00 73.38 93 PRO A CA 1
ATOM 728 C C . PRO A 1 93 ? -8.557 8.139 -19.220 1.00 73.38 93 PRO A C 1
ATOM 730 O O . PRO A 1 93 ? -9.407 7.346 -19.630 1.00 73.38 93 PRO A O 1
ATOM 733 N N . PHE A 1 94 ? -8.151 8.150 -17.951 1.00 72.06 94 PHE A N 1
ATOM 734 C CA . PHE A 1 94 ? -8.731 7.296 -16.912 1.00 72.06 94 PHE A CA 1
ATOM 735 C C . PHE A 1 94 ? -9.311 8.136 -15.777 1.00 72.06 94 PHE A C 1
ATOM 737 O O . PHE A 1 94 ? -8.775 9.188 -15.433 1.00 72.06 94 PHE A O 1
ATOM 744 N N . VAL A 1 95 ? -10.406 7.665 -15.180 1.00 74.50 95 VAL A N 1
ATOM 745 C CA . VAL A 1 95 ? -10.986 8.280 -13.980 1.00 74.50 95 VAL A CA 1
ATOM 746 C C . VAL A 1 95 ? -10.328 7.651 -12.760 1.00 74.50 95 VAL A C 1
ATOM 748 O O . VAL A 1 95 ? -10.408 6.436 -12.571 1.00 74.50 95 VAL A O 1
ATOM 751 N N . CYS A 1 96 ? -9.673 8.459 -11.931 1.00 65.50 96 CYS A N 1
ATOM 752 C CA . CYS A 1 96 ? -9.034 7.966 -10.719 1.00 65.50 96 CYS A CA 1
ATOM 753 C C . CYS A 1 96 ? -10.095 7.621 -9.655 1.00 65.50 96 CYS A C 1
ATOM 755 O O . CYS A 1 96 ? -10.841 8.506 -9.229 1.00 65.50 96 CYS A O 1
ATOM 757 N N . PRO A 1 97 ? -10.149 6.375 -9.141 1.00 64.88 97 PRO A N 1
ATOM 758 C CA . PRO A 1 97 ? -11.100 5.997 -8.091 1.00 64.88 97 PRO A CA 1
ATOM 759 C C . PRO A 1 97 ? -10.845 6.687 -6.744 1.00 64.88 97 PRO A C 1
ATOM 761 O O . PRO A 1 97 ? -11.709 6.649 -5.868 1.00 64.88 97 PRO A O 1
ATOM 764 N N . SER A 1 98 ? -9.648 7.258 -6.551 1.00 58.75 98 SER A N 1
ATOM 765 C CA . SER A 1 98 ? -9.247 7.905 -5.300 1.00 58.75 98 SER A CA 1
ATOM 766 C C . SER A 1 98 ? -9.571 9.399 -5.256 1.00 58.75 98 SER A C 1
ATOM 768 O O . SER A 1 98 ? -9.939 9.875 -4.186 1.00 58.75 98 SER A O 1
ATOM 770 N N . CYS A 1 99 ? -9.419 10.143 -6.359 1.00 66.88 99 CYS A N 1
ATOM 771 C CA . CYS A 1 99 ? -9.717 11.584 -6.398 1.00 66.88 99 CYS A CA 1
ATOM 772 C C . CYS A 1 99 ? -10.969 11.943 -7.213 1.00 66.88 99 CYS A C 1
ATOM 774 O O . CYS A 1 99 ? -11.530 13.010 -6.996 1.00 66.88 99 CYS A O 1
ATOM 776 N N . GLY A 1 100 ? -11.438 11.065 -8.106 1.00 68.38 100 GLY A N 1
ATOM 777 C CA . GLY A 1 100 ? -12.594 11.312 -8.976 1.00 68.38 100 GLY A CA 1
ATOM 778 C C . GLY A 1 100 ? -12.283 12.104 -10.251 1.00 68.38 100 GLY A C 1
ATOM 779 O O . GLY A 1 100 ? -13.158 12.224 -11.107 1.00 68.38 100 GLY A O 1
ATOM 780 N N . ASP A 1 101 ? -11.052 12.597 -10.411 1.00 73.75 101 ASP A N 1
ATOM 781 C CA . ASP A 1 101 ? -10.628 13.353 -11.590 1.00 73.75 101 ASP A CA 1
ATOM 782 C C . ASP A 1 101 ? -10.252 12.441 -12.766 1.00 73.75 101 ASP A C 1
ATOM 784 O O . ASP A 1 101 ? -9.916 11.263 -12.606 1.00 73.75 101 ASP A O 1
ATOM 788 N N . THR A 1 102 ? -10.299 13.009 -13.973 1.00 76.94 102 THR A N 1
ATOM 789 C CA . THR A 1 102 ? -9.821 12.353 -15.195 1.00 76.94 102 THR A CA 1
ATOM 790 C C . THR A 1 102 ? -8.365 12.726 -15.450 1.00 76.94 102 THR A C 1
ATOM 792 O O . THR A 1 102 ? -8.042 13.904 -15.597 1.00 76.94 102 THR A O 1
ATOM 795 N N . HIS A 1 103 ? -7.498 11.724 -15.549 1.00 75.38 103 HIS A N 1
ATOM 796 C CA . HIS A 1 103 ? -6.075 11.891 -15.824 1.00 75.38 103 HIS A CA 1
ATOM 797 C C . HIS A 1 103 ? -5.731 11.368 -17.220 1.00 75.38 103 HIS A C 1
ATOM 799 O O . HIS A 1 103 ? -6.246 10.337 -17.652 1.00 75.38 103 HIS A O 1
ATOM 805 N N . GLU A 1 104 ? -4.836 12.063 -17.923 1.00 77.25 104 GLU A N 1
ATOM 806 C CA . GLU A 1 104 ? -4.195 11.530 -19.126 1.00 77.25 104 GLU A CA 1
ATOM 807 C C . GLU A 1 104 ? -3.125 10.523 -18.703 1.00 77.25 104 GLU A C 1
ATOM 809 O O . GLU A 1 104 ? -2.260 10.852 -17.894 1.00 77.25 104 GLU A O 1
ATOM 814 N N . GLY A 1 105 ? -3.148 9.305 -19.235 1.00 79.38 105 GLY A N 1
ATOM 815 C CA . GLY A 1 105 ? -2.155 8.313 -18.830 1.00 79.38 105 GLY A CA 1
ATOM 816 C C . GLY A 1 105 ? -2.705 6.910 -18.762 1.00 79.38 105 GLY A C 1
ATOM 817 O O . GLY A 1 105 ? -3.901 6.675 -18.867 1.00 79.38 105 GLY A O 1
ATOM 818 N N . LEU A 1 106 ? -1.804 5.976 -18.507 1.00 83.75 106 LEU A N 1
ATOM 819 C CA . LEU A 1 106 ? -2.183 4.744 -17.839 1.00 83.75 106 LEU A CA 1
ATOM 820 C C . LEU A 1 106 ? -2.148 4.984 -16.316 1.00 83.75 106 LEU A C 1
ATOM 822 O O . LEU A 1 106 ? -1.319 5.784 -15.871 1.00 83.75 106 LEU A O 1
ATOM 826 N N . PRO A 1 107 ? -3.008 4.325 -15.520 1.00 86.31 107 PRO A N 1
ATOM 827 C CA . PRO A 1 107 ? -3.008 4.480 -14.067 1.00 86.31 107 PRO A CA 1
ATOM 828 C C . PRO A 1 107 ? -1.666 4.103 -13.441 1.00 86.31 107 PRO A C 1
ATOM 830 O O . PRO A 1 107 ? -1.219 2.969 -13.566 1.00 86.31 107 PRO A O 1
ATOM 833 N N . THR A 1 108 ? -1.038 5.028 -12.722 1.00 90.25 108 THR A N 1
ATOM 834 C CA . THR A 1 108 ? 0.258 4.789 -12.063 1.00 90.25 108 THR A CA 1
ATOM 835 C C . THR A 1 108 ? 0.124 4.290 -10.628 1.00 90.25 108 THR A C 1
ATOM 837 O O . THR A 1 108 ? 1.125 4.110 -9.941 1.00 90.25 108 THR A O 1
ATOM 840 N N . ASP A 1 109 ? -1.093 4.090 -10.138 1.00 91.50 109 ASP A N 1
ATOM 841 C CA . ASP A 1 109 ? -1.348 3.603 -8.794 1.00 91.50 109 ASP A CA 1
ATOM 842 C C . ASP A 1 109 ? -2.585 2.704 -8.730 1.00 91.50 109 ASP A C 1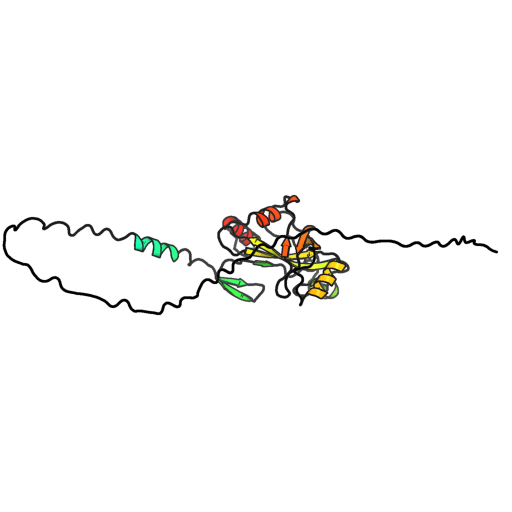
ATOM 844 O O . ASP A 1 109 ? -3.513 2.795 -9.536 1.00 91.50 109 ASP A O 1
ATOM 848 N N . HIS A 1 110 ? -2.587 1.818 -7.742 1.00 93.69 110 HIS A N 1
ATOM 849 C CA . HIS A 1 110 ? -3.737 1.012 -7.368 1.00 93.69 110 HIS A CA 1
ATOM 850 C C . HIS A 1 110 ? -3.766 0.864 -5.855 1.00 93.69 110 HIS A C 1
ATOM 852 O O . HIS A 1 110 ? -2.752 0.555 -5.229 1.00 93.69 110 HIS A O 1
ATOM 858 N N . GLY A 1 111 ? -4.929 1.066 -5.242 1.00 93.62 111 GLY A N 1
ATOM 859 C CA . GLY A 1 111 ? -5.057 0.977 -3.796 1.00 93.62 111 GLY A CA 1
ATOM 860 C C . GLY A 1 111 ? -6.389 0.408 -3.347 1.00 93.62 111 GLY A C 1
ATOM 861 O O . GLY A 1 111 ? -7.445 0.746 -3.882 1.00 93.62 111 GLY A O 1
ATOM 862 N N . TRP A 1 112 ? -6.332 -0.400 -2.294 1.00 94.75 112 TRP A N 1
ATOM 863 C CA . TRP A 1 112 ? -7.511 -0.975 -1.665 1.00 94.75 112 TRP A CA 1
ATOM 864 C C . TRP A 1 112 ? -8.157 0.023 -0.712 1.00 94.75 112 TRP A C 1
ATOM 866 O O . TRP A 1 112 ? -7.483 0.772 0.004 1.00 94.75 112 TRP A O 1
ATOM 876 N N . LYS A 1 113 ? -9.491 0.013 -0.672 1.00 93.56 113 LYS A N 1
ATOM 877 C CA . LYS A 1 113 ? -10.256 0.856 0.256 1.00 93.56 113 LYS A CA 1
ATOM 878 C C . LYS A 1 113 ? -10.107 0.394 1.703 1.00 93.56 113 LYS A C 1
ATOM 880 O O . LYS A 1 113 ? -10.087 1.236 2.589 1.00 93.56 113 LYS A O 1
ATOM 885 N N . LEU A 1 114 ? -10.003 -0.917 1.924 1.00 95.75 114 LEU A N 1
ATOM 886 C CA . LEU A 1 114 ? -9.906 -1.550 3.240 1.00 95.75 114 LEU A CA 1
ATOM 887 C C . LEU A 1 114 ? -9.009 -2.799 3.182 1.00 95.75 114 LEU A C 1
ATOM 889 O O . LEU A 1 114 ? -8.781 -3.324 2.088 1.00 95.75 114 LEU A O 1
ATOM 893 N N . PRO A 1 115 ? -8.531 -3.300 4.335 1.00 96.75 115 PRO A N 1
ATOM 894 C CA . PRO A 1 115 ? -7.942 -4.634 4.430 1.00 96.75 115 PRO A CA 1
ATOM 895 C C . PRO A 1 115 ? -8.947 -5.706 3.986 1.00 96.75 115 PRO A C 1
ATOM 897 O O . PRO A 1 115 ? -10.141 -5.578 4.277 1.00 96.75 115 PRO A O 1
ATOM 900 N N . ASP A 1 116 ? -8.482 -6.789 3.361 1.00 96.69 116 ASP A N 1
ATOM 901 C CA . ASP A 1 116 ? -9.368 -7.815 2.783 1.00 96.69 116 ASP A CA 1
ATOM 902 C C . ASP A 1 116 ? -10.284 -8.451 3.834 1.00 96.69 116 ASP A C 1
ATOM 904 O O . ASP A 1 116 ? -11.465 -8.686 3.579 1.00 96.69 116 ASP A O 1
ATOM 908 N N . VAL A 1 117 ? -9.773 -8.648 5.055 1.00 96.06 117 VAL A N 1
ATOM 909 C CA . VAL A 1 117 ? -10.559 -9.185 6.177 1.00 96.06 117 VAL A CA 1
ATOM 910 C C . VAL A 1 117 ? -11.754 -8.298 6.538 1.00 96.06 117 VAL A C 1
ATOM 912 O O . VAL A 1 117 ? -12.819 -8.813 6.865 1.00 96.06 117 VAL A O 1
ATOM 915 N N . VAL A 1 118 ? -11.609 -6.972 6.452 1.00 95.56 118 VAL A N 1
ATOM 916 C CA . VAL A 1 118 ? -12.698 -6.026 6.741 1.00 95.56 118 VAL A CA 1
ATOM 917 C C . VAL A 1 118 ? -13.592 -5.852 5.518 1.00 95.56 118 VAL A C 1
ATOM 919 O O . VAL A 1 118 ? -14.810 -5.727 5.647 1.00 95.56 118 VAL A O 1
ATOM 922 N N . TRP A 1 119 ? -13.011 -5.894 4.318 1.00 94.94 119 TRP A N 1
ATOM 923 C CA . TRP A 1 119 ? -13.762 -5.855 3.068 1.00 94.94 119 TRP A CA 1
ATOM 924 C C . TRP A 1 119 ? -14.694 -7.067 2.906 1.00 94.94 119 TRP A C 1
ATOM 926 O O . TRP A 1 119 ? -15.801 -6.917 2.394 1.00 94.94 119 TRP A O 1
ATOM 936 N N . GLY A 1 120 ? -14.304 -8.244 3.404 1.00 93.38 120 GLY A N 1
ATOM 937 C CA . GLY A 1 120 ? -15.131 -9.455 3.387 1.00 93.38 120 GLY A CA 1
ATOM 938 C C . GLY A 1 120 ? -16.384 -9.402 4.274 1.00 93.38 120 GLY A C 1
ATOM 939 O O . GLY A 1 120 ? -17.298 -10.200 4.085 1.00 93.38 120 GLY A O 1
ATOM 940 N N . ILE A 1 121 ? -16.465 -8.460 5.219 1.00 93.94 121 ILE A N 1
ATOM 941 C CA . ILE A 1 121 ? -17.646 -8.267 6.075 1.00 93.94 121 ILE A CA 1
ATOM 942 C C . ILE A 1 121 ? -18.756 -7.581 5.256 1.00 93.94 121 ILE A C 1
ATOM 944 O O . ILE A 1 121 ? -18.449 -6.668 4.480 1.00 93.94 121 ILE A O 1
ATOM 948 N N . PRO A 1 122 ? -20.044 -7.938 5.433 1.00 94.94 122 PRO A N 1
ATOM 949 C CA . PRO A 1 122 ? -21.154 -7.210 4.822 1.00 94.94 122 PRO A CA 1
ATOM 950 C C . PRO A 1 122 ? -21.106 -5.713 5.143 1.00 94.94 122 PRO A C 1
ATOM 952 O O . PRO A 1 122 ? -20.917 -5.317 6.292 1.00 94.94 122 PRO A O 1
ATOM 955 N N . GLU A 1 123 ? -21.317 -4.861 4.139 1.00 92.38 123 GLU A N 1
ATOM 956 C CA . GLU A 1 123 ? -21.159 -3.405 4.277 1.00 92.38 123 GLU A CA 1
ATOM 957 C C . GLU A 1 123 ? -21.988 -2.808 5.427 1.00 92.38 123 GLU A C 1
ATOM 959 O O . GLU A 1 123 ? -21.485 -1.979 6.183 1.00 92.38 123 GLU A O 1
ATOM 964 N N . SER A 1 124 ? -23.214 -3.305 5.624 1.00 92.88 124 SER A N 1
ATOM 965 C CA . SER A 1 124 ? -24.118 -2.873 6.703 1.00 92.88 124 SER A CA 1
ATOM 966 C C . SER A 1 124 ? -23.614 -3.182 8.124 1.00 92.88 124 SER A C 1
ATOM 968 O O . SER A 1 124 ? -24.078 -2.583 9.100 1.00 92.88 124 SER A O 1
ATOM 970 N N . GLU A 1 125 ? -22.655 -4.099 8.254 1.00 93.44 125 GLU A N 1
ATOM 971 C CA . GLU A 1 125 ? -22.082 -4.543 9.525 1.00 93.44 125 GLU A CA 1
ATOM 972 C C . GLU A 1 125 ? -20.652 -4.036 9.738 1.00 93.44 125 GLU A C 1
ATOM 974 O O . GLU A 1 125 ? -20.213 -3.925 10.884 1.00 93.44 125 GLU A O 1
ATOM 979 N N . ARG A 1 126 ? -19.941 -3.647 8.669 1.00 93.19 126 ARG A N 1
ATOM 980 C CA . ARG A 1 126 ? -18.542 -3.183 8.731 1.00 93.19 126 ARG A CA 1
ATOM 981 C C . ARG A 1 126 ? -18.323 -2.104 9.785 1.00 93.19 126 ARG A C 1
ATOM 983 O O . ARG A 1 126 ? -17.438 -2.254 10.615 1.00 93.19 126 ARG A O 1
ATOM 990 N N . ALA A 1 127 ? -19.147 -1.056 9.792 1.00 92.38 127 ALA A N 1
ATOM 991 C CA . ALA A 1 127 ? -19.000 0.063 10.729 1.00 92.38 127 ALA A CA 1
ATOM 992 C C . ALA A 1 127 ? -19.329 -0.301 12.192 1.00 92.38 127 ALA A C 1
ATOM 994 O O . ALA A 1 127 ? -18.963 0.435 13.105 1.00 92.38 127 ALA A O 1
ATOM 995 N N . LYS A 1 128 ? -20.024 -1.424 12.429 1.00 92.81 128 LYS A N 1
ATOM 996 C CA . LYS A 1 128 ? -20.308 -1.937 13.780 1.00 92.81 128 LYS A CA 1
ATOM 997 C C . LYS A 1 128 ? -19.146 -2.769 14.321 1.00 92.81 128 LYS A C 1
ATOM 999 O O . LYS A 1 128 ? -18.921 -2.780 15.527 1.00 92.81 128 LYS A O 1
ATOM 1004 N N . LEU A 1 129 ? -18.437 -3.474 13.436 1.00 92.94 129 LEU A N 1
ATOM 1005 C CA . LEU A 1 129 ? -17.396 -4.442 13.794 1.00 92.94 129 LEU A CA 1
ATOM 1006 C C . LEU A 1 129 ? -15.969 -3.891 13.663 1.00 92.94 129 LEU A C 1
ATOM 1008 O O . LEU A 1 129 ? -15.069 -4.343 14.370 1.00 92.94 129 LEU A O 1
ATOM 1012 N N . ALA A 1 130 ? -15.750 -2.928 12.769 1.00 95.12 130 ALA A N 1
ATOM 1013 C CA . ALA A 1 130 ? -14.453 -2.329 12.491 1.00 95.12 130 ALA A CA 1
ATOM 1014 C C . ALA A 1 130 ? -14.527 -0.800 12.557 1.00 95.12 130 ALA A C 1
ATOM 1016 O O . ALA A 1 130 ? -15.523 -0.184 12.176 1.00 95.12 130 ALA A O 1
ATOM 1017 N N . LYS A 1 131 ? -13.434 -0.182 13.003 1.00 95.44 131 LYS A N 1
ATOM 1018 C CA . LYS A 1 131 ? -13.229 1.268 12.955 1.00 95.44 131 LYS A CA 1
ATOM 1019 C C . LYS A 1 131 ? -12.213 1.560 11.868 1.00 95.44 131 LYS A C 1
ATOM 1021 O O . LYS A 1 131 ? -11.096 1.068 11.951 1.00 95.44 131 LYS A O 1
ATOM 1026 N N . PHE A 1 132 ? -12.571 2.346 10.863 1.00 95.56 132 PHE A N 1
ATOM 1027 C CA . PHE A 1 132 ? -11.669 2.637 9.755 1.00 95.56 132 PHE A CA 1
ATOM 1028 C C . PHE A 1 132 ? -11.873 4.044 9.206 1.00 95.56 132 PHE A C 1
ATOM 1030 O O . PHE A 1 132 ? -12.962 4.611 9.286 1.00 95.56 132 PHE A O 1
ATOM 1037 N N . ASN A 1 133 ? -10.808 4.592 8.639 1.00 94.06 133 ASN A N 1
ATOM 1038 C CA . ASN A 1 133 ? -10.809 5.810 7.841 1.00 94.06 133 ASN A CA 1
ATOM 1039 C C . ASN A 1 133 ? -9.935 5.591 6.587 1.00 94.06 133 ASN A C 1
ATOM 1041 O O . ASN A 1 133 ? -9.722 4.453 6.170 1.00 94.06 133 ASN A O 1
ATOM 1045 N N . SER A 1 134 ? -9.459 6.664 5.954 1.00 92.12 134 SER A N 1
ATOM 1046 C CA . SER A 1 134 ? -8.644 6.589 4.735 1.00 92.12 134 SER A CA 1
ATOM 1047 C C . SER A 1 134 ? -7.288 5.901 4.905 1.00 92.12 134 SER A C 1
ATOM 1049 O O . SER A 1 134 ? -6.764 5.408 3.901 1.00 92.12 134 SER A O 1
ATOM 1051 N N . ASP A 1 135 ? -6.735 5.884 6.124 1.00 94.25 135 ASP A N 1
ATOM 1052 C CA . ASP A 1 135 ? -5.335 5.529 6.405 1.00 94.25 135 ASP A CA 1
ATOM 1053 C C . ASP A 1 135 ? -5.152 4.571 7.597 1.00 94.25 135 ASP A C 1
ATOM 1055 O O . ASP A 1 135 ? -4.119 3.918 7.719 1.00 94.25 135 ASP A O 1
ATOM 1059 N N . LEU A 1 136 ? -6.158 4.453 8.462 1.00 96.50 136 LEU A N 1
ATOM 1060 C CA . LEU A 1 136 ? -6.157 3.653 9.682 1.00 96.50 136 LEU A CA 1
ATOM 1061 C C . LEU A 1 136 ? -7.361 2.718 9.690 1.00 96.50 136 LEU A C 1
ATOM 1063 O O . LEU A 1 136 ? -8.476 3.120 9.352 1.00 96.50 136 LEU A O 1
ATOM 1067 N N . CYS A 1 137 ? -7.154 1.482 10.128 1.00 97.12 137 CYS A N 1
ATOM 1068 C CA . CYS A 1 137 ? -8.220 0.511 10.307 1.00 97.12 137 CYS A CA 1
ATOM 1069 C C . CYS A 1 137 ? -7.933 -0.378 11.522 1.00 97.12 137 CYS A C 1
ATOM 1071 O O . CYS A 1 137 ? -6.824 -0.868 11.706 1.00 97.12 137 CYS A O 1
ATOM 1073 N N . GLN A 1 138 ? -8.950 -0.610 12.345 1.00 97.06 138 GLN A N 1
ATOM 1074 C CA . GLN A 1 138 ? -8.925 -1.488 13.505 1.00 97.06 138 GLN A CA 1
ATOM 1075 C C . GLN A 1 138 ? -10.097 -2.465 13.415 1.00 97.06 138 GLN A C 1
ATOM 1077 O O . GLN A 1 138 ? -11.250 -2.057 13.254 1.00 97.06 138 GLN A O 1
ATOM 1082 N N . PHE A 1 139 ? -9.805 -3.754 13.568 1.00 96.25 139 PHE A N 1
ATOM 1083 C CA . PHE A 1 139 ? -10.803 -4.819 13.599 1.00 96.25 139 PHE A CA 1
ATOM 1084 C C . PHE A 1 139 ? -10.493 -5.775 14.754 1.00 96.25 139 PHE A C 1
ATOM 1086 O O . PHE A 1 139 ? -9.525 -6.535 14.710 1.00 96.25 139 PHE A O 1
ATOM 1093 N N . GLY A 1 140 ? -11.292 -5.703 15.823 1.00 94.38 140 GLY A N 1
ATOM 1094 C CA . GLY A 1 140 ? -10.981 -6.373 17.088 1.00 94.38 140 GLY A CA 1
ATOM 1095 C C . GLY A 1 140 ? -9.621 -5.926 17.641 1.00 94.38 140 GLY A C 1
ATOM 1096 O O . GLY A 1 140 ? -9.392 -4.732 17.835 1.00 94.38 140 GLY A O 1
ATOM 1097 N N . ASN A 1 141 ? -8.716 -6.888 17.841 1.00 95.06 141 ASN A N 1
ATOM 1098 C CA . ASN A 1 141 ? -7.346 -6.662 18.327 1.00 95.06 141 ASN A CA 1
ATOM 1099 C C . ASN A 1 141 ? -6.309 -6.583 17.191 1.00 95.06 141 ASN A C 1
ATOM 1101 O O . ASN A 1 141 ? -5.114 -6.714 17.440 1.00 95.06 141 ASN A O 1
ATOM 1105 N N . ARG A 1 142 ? -6.760 -6.442 15.940 1.00 97.44 142 ARG A N 1
ATOM 1106 C CA . ARG A 1 142 ? -5.894 -6.328 14.763 1.00 97.44 142 ARG A CA 1
ATOM 1107 C C . ARG A 1 142 ? -5.875 -4.886 14.284 1.00 97.44 142 ARG A C 1
ATOM 1109 O O . ARG A 1 142 ? -6.927 -4.243 14.196 1.00 97.44 142 ARG A O 1
ATOM 1116 N N . PHE A 1 143 ? -4.683 -4.405 13.960 1.00 98.00 143 PHE A N 1
ATOM 1117 C CA . PHE A 1 143 ? -4.422 -3.012 13.633 1.00 98.00 143 PHE A CA 1
ATOM 1118 C C . PHE A 1 143 ? -3.774 -2.921 12.260 1.00 98.00 143 PHE A C 1
ATOM 1120 O O . PHE A 1 143 ? -2.810 -3.626 11.974 1.00 98.00 143 PHE A O 1
ATOM 1127 N N . PHE A 1 144 ? -4.311 -2.052 11.409 1.00 98.19 144 PHE A N 1
ATOM 1128 C CA . PHE A 1 144 ? -3.898 -1.930 10.020 1.00 98.19 144 PHE A CA 1
ATOM 1129 C C . PHE A 1 144 ? -3.623 -0.473 9.667 1.00 98.19 144 PHE A C 1
ATOM 1131 O O . PHE A 1 144 ? -4.434 0.411 9.954 1.00 98.19 144 PHE A O 1
ATOM 1138 N N . ILE A 1 145 ? -2.505 -0.241 8.986 1.00 97.56 145 ILE A N 1
ATOM 1139 C CA . ILE A 1 145 ? -2.120 1.067 8.454 1.00 97.56 145 ILE A CA 1
ATOM 1140 C C . ILE A 1 145 ? -2.092 0.977 6.934 1.00 97.56 145 ILE A C 1
ATOM 1142 O O . ILE A 1 145 ? -1.589 0.004 6.368 1.00 97.56 145 ILE A O 1
ATOM 1146 N N . ARG A 1 146 ? -2.624 1.995 6.259 1.00 97.44 146 ARG A N 1
ATOM 1147 C CA . ARG A 1 146 ? -2.495 2.122 4.812 1.00 97.44 146 ARG A CA 1
ATOM 1148 C C . ARG A 1 146 ? -1.127 2.692 4.466 1.00 97.44 146 ARG A C 1
ATOM 1150 O O . ARG A 1 146 ? -0.783 3.813 4.833 1.00 97.44 146 ARG A O 1
ATOM 1157 N N . CYS A 1 147 ? -0.374 1.929 3.697 1.00 97.38 147 CYS A N 1
ATOM 1158 C CA . CYS A 1 147 ? 0.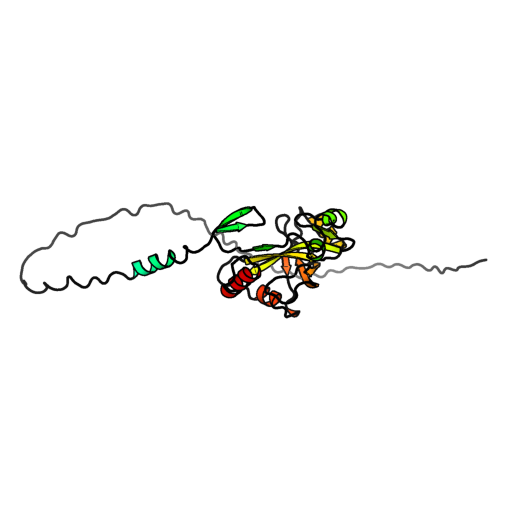990 2.248 3.321 1.00 97.38 147 CYS A CA 1
ATOM 1159 C C . CYS A 1 147 ? 1.128 2.293 1.795 1.00 97.38 147 CYS A C 1
ATOM 1161 O O . CYS A 1 147 ? 0.223 1.914 1.047 1.00 97.38 147 CYS A O 1
ATOM 1163 N N . LEU A 1 148 ? 2.274 2.781 1.329 1.00 97.25 148 LEU A N 1
ATOM 1164 C CA . LEU A 1 148 ? 2.606 2.870 -0.085 1.00 97.25 148 LEU A CA 1
ATOM 1165 C C . LEU A 1 148 ? 3.812 1.985 -0.400 1.00 97.25 148 LEU A C 1
ATOM 1167 O O . LEU A 1 148 ? 4.931 2.252 0.042 1.00 97.25 148 LEU A O 1
ATOM 1171 N N . LEU A 1 149 ? 3.588 0.948 -1.201 1.00 97.31 149 LEU A N 1
ATOM 1172 C CA . LEU A 1 149 ? 4.645 0.147 -1.804 1.00 97.31 149 LEU A CA 1
ATOM 1173 C C . LEU A 1 149 ? 4.928 0.706 -3.200 1.00 97.31 149 LEU A C 1
ATOM 1175 O O . LEU A 1 149 ? 4.030 0.804 -4.030 1.00 97.31 149 LEU A O 1
ATOM 1179 N N . LYS A 1 150 ? 6.175 1.104 -3.453 1.00 97.00 150 LYS A N 1
ATOM 1180 C CA . LYS A 1 150 ? 6.589 1.714 -4.724 1.00 97.00 150 LYS A CA 1
ATOM 1181 C C . LYS A 1 150 ? 7.393 0.719 -5.553 1.00 97.00 150 LYS A C 1
ATOM 1183 O O . LYS A 1 150 ? 8.320 0.111 -5.018 1.00 97.00 150 LYS A O 1
ATOM 1188 N N . LEU A 1 151 ? 7.069 0.613 -6.839 1.00 96.69 151 LEU A N 1
ATOM 1189 C CA . LEU A 1 151 ? 7.847 -0.101 -7.853 1.00 96.69 151 LEU A CA 1
ATOM 1190 C C . LEU A 1 151 ? 8.377 0.923 -8.858 1.00 96.69 151 LEU A C 1
ATOM 1192 O O . LEU A 1 151 ? 7.586 1.602 -9.504 1.00 96.69 151 LEU A O 1
ATOM 1196 N N . GLN A 1 152 ? 9.695 1.084 -8.960 1.00 96.81 152 GLN A N 1
ATOM 1197 C CA . GLN A 1 152 ? 10.282 2.068 -9.877 1.00 96.81 152 GLN A CA 1
ATOM 1198 C C . GLN A 1 152 ? 10.115 1.617 -11.325 1.00 96.81 152 GLN A C 1
ATOM 1200 O O . GLN A 1 152 ? 10.256 0.428 -11.610 1.00 96.81 152 GLN A O 1
ATOM 1205 N N . PHE A 1 153 ? 9.842 2.548 -12.237 1.00 94.81 153 PHE A N 1
ATOM 1206 C CA . PHE A 1 153 ? 9.899 2.228 -13.657 1.00 94.81 153 PHE A CA 1
ATOM 1207 C C . PHE A 1 153 ? 11.347 2.237 -14.148 1.00 94.81 153 PHE A C 1
ATOM 1209 O O . PHE A 1 153 ? 12.160 3.063 -13.737 1.00 94.81 153 PHE A O 1
ATOM 1216 N N . ASN A 1 154 ? 11.669 1.331 -15.066 1.00 93.50 154 ASN A N 1
ATOM 1217 C CA . ASN A 1 154 ? 13.009 1.263 -15.648 1.00 93.50 154 ASN A CA 1
ATOM 1218 C C . ASN A 1 154 ? 13.218 2.327 -16.734 1.00 93.50 154 ASN A C 1
ATOM 1220 O O . ASN A 1 154 ? 14.335 2.793 -16.959 1.00 93.50 154 ASN A O 1
ATOM 1224 N N . GLU A 1 155 ? 12.143 2.710 -17.419 1.00 88.50 155 GLU A N 1
ATOM 1225 C CA . GLU A 1 155 ? 12.178 3.597 -18.580 1.00 88.50 155 GLU A CA 1
ATOM 1226 C C . GLU A 1 155 ? 11.797 5.050 -18.266 1.00 88.50 155 GLU A C 1
ATOM 1228 O O . GLU A 1 155 ? 11.920 5.909 -19.141 1.00 88.50 155 GLU A O 1
ATOM 1233 N N . GLN A 1 156 ? 11.349 5.342 -17.042 1.00 87.25 156 GLN A N 1
ATOM 1234 C CA . GLN A 1 156 ? 10.934 6.682 -16.621 1.00 87.25 156 GLN A CA 1
ATOM 1235 C C . GLN A 1 156 ? 11.199 6.903 -15.119 1.00 87.25 156 GLN A C 1
ATOM 1237 O O . GLN A 1 156 ? 11.258 5.932 -14.371 1.00 87.25 156 GLN A O 1
ATOM 1242 N N . PRO A 1 157 ? 11.413 8.151 -14.662 1.00 86.88 157 PRO A N 1
ATOM 1243 C CA . PRO A 1 157 ? 11.793 8.437 -13.273 1.00 86.88 157 PRO A CA 1
ATOM 1244 C C . PRO A 1 157 ? 10.659 8.260 -12.248 1.00 86.88 157 PRO A C 1
ATOM 1246 O O . PRO A 1 157 ? 10.898 8.374 -11.046 1.00 86.88 157 PRO A O 1
ATOM 1249 N N . GLU A 1 158 ? 9.426 8.053 -12.702 1.00 91.88 158 GLU A N 1
ATOM 1250 C CA . GLU A 1 158 ? 8.261 7.810 -11.859 1.00 91.88 158 GLU A CA 1
ATOM 1251 C C . GLU A 1 158 ? 8.224 6.371 -11.301 1.00 91.88 158 GLU A C 1
ATOM 1253 O O . GLU A 1 158 ? 9.056 5.518 -11.613 1.00 91.88 158 GLU A O 1
ATOM 1258 N N . TYR A 1 159 ? 7.213 6.080 -10.481 1.00 94.62 159 TYR A N 1
ATOM 1259 C CA . TYR A 1 159 ? 6.976 4.756 -9.907 1.00 94.62 159 TYR A CA 1
ATOM 1260 C C . TYR A 1 159 ? 5.512 4.339 -10.061 1.00 94.62 159 TYR A C 1
ATOM 1262 O O . TYR A 1 159 ? 4.623 5.188 -10.144 1.00 94.62 159 TYR A O 1
ATOM 1270 N N . TYR A 1 160 ? 5.266 3.031 -10.026 1.00 95.19 160 TYR A N 1
ATOM 1271 C CA . TYR A 1 160 ? 3.945 2.464 -9.801 1.00 95.19 160 TYR A CA 1
ATOM 1272 C C . TYR A 1 160 ? 3.679 2.309 -8.299 1.00 95.19 160 TYR A C 1
ATOM 1274 O O . TYR A 1 160 ? 4.503 1.751 -7.565 1.00 95.19 160 TYR A O 1
ATOM 1282 N N . GLY A 1 161 ? 2.553 2.837 -7.822 1.00 96.06 161 GLY A N 1
ATOM 1283 C CA . GLY A 1 161 ? 2.198 2.887 -6.406 1.00 96.06 161 GLY A CA 1
ATOM 1284 C C . GLY A 1 161 ? 1.124 1.877 -6.013 1.00 96.06 161 GLY A C 1
ATOM 1285 O O . GLY A 1 161 ? -0.033 2.011 -6.394 1.00 96.06 161 GLY A O 1
ATOM 1286 N N . TRP A 1 162 ? 1.472 0.924 -5.157 1.00 97.06 162 TRP A N 1
ATOM 1287 C CA . TRP A 1 162 ? 0.516 0.038 -4.501 1.00 97.06 162 TRP A CA 1
ATOM 1288 C C . TRP A 1 162 ? 0.111 0.603 -3.134 1.00 97.06 162 TRP A C 1
ATOM 1290 O O . TRP A 1 162 ? 0.898 0.617 -2.186 1.00 97.06 162 TRP A O 1
ATOM 1300 N N . GLY A 1 163 ? -1.130 1.072 -3.024 1.00 96.75 163 GLY A N 1
ATOM 1301 C CA . GLY A 1 163 ? -1.750 1.504 -1.773 1.00 96.75 163 GLY A CA 1
ATOM 1302 C C . GLY A 1 163 ? -2.299 0.317 -0.985 1.00 96.75 163 GLY A C 1
ATOM 1303 O O . GLY A 1 163 ? -3.500 0.045 -1.055 1.00 96.75 163 GLY A O 1
ATOM 1304 N N . VAL A 1 164 ? -1.425 -0.374 -0.256 1.00 97.44 164 VAL A N 1
ATOM 1305 C CA . VAL A 1 164 ? -1.720 -1.615 0.481 1.00 97.44 164 VAL A CA 1
ATOM 1306 C C . VAL A 1 164 ? -1.953 -1.362 1.966 1.00 97.44 164 VAL A C 1
ATOM 1308 O O . VAL A 1 164 ? -1.364 -0.461 2.561 1.00 97.44 164 VAL A O 1
ATOM 1311 N N . TRP A 1 165 ? -2.791 -2.186 2.584 1.00 98.31 165 TRP A N 1
ATOM 1312 C CA . TRP A 1 165 ? -2.953 -2.230 4.031 1.00 98.31 165 TRP A CA 1
ATOM 1313 C C . TRP A 1 165 ? -1.944 -3.189 4.645 1.00 98.31 165 TRP A C 1
ATOM 1315 O O . TRP A 1 165 ? -1.812 -4.323 4.190 1.00 98.31 165 TRP A O 1
ATOM 1325 N N . ILE A 1 166 ? -1.250 -2.740 5.687 1.00 98.44 166 ILE A N 1
ATOM 1326 C CA . ILE A 1 166 ? -0.287 -3.540 6.439 1.00 98.44 166 ILE A CA 1
ATOM 1327 C C . ILE A 1 166 ? -0.822 -3.756 7.849 1.00 98.44 166 ILE A C 1
ATOM 1329 O O . ILE A 1 166 ? -1.137 -2.791 8.542 1.00 98.44 166 ILE A O 1
ATOM 1333 N N . GLU A 1 167 ? -0.913 -5.013 8.269 1.00 98.50 167 GLU A N 1
ATOM 1334 C CA . GLU A 1 167 ? -1.162 -5.378 9.659 1.00 98.50 167 GLU A CA 1
ATOM 1335 C C . GLU A 1 167 ? 0.110 -5.177 10.480 1.00 98.50 167 GLU A C 1
ATOM 1337 O O . GLU A 1 167 ? 1.177 -5.681 10.118 1.00 98.50 167 GLU A O 1
ATOM 1342 N N . VAL A 1 168 ? -0.015 -4.433 11.575 1.00 98.19 168 VAL A N 1
ATOM 1343 C CA . VAL A 1 168 ? 1.075 -4.081 12.488 1.00 98.19 168 VAL A CA 1
ATOM 1344 C C . VAL A 1 168 ? 0.673 -4.380 13.928 1.00 98.19 168 VAL A C 1
ATOM 1346 O O . VAL A 1 168 ? -0.504 -4.574 14.242 1.00 98.19 168 VAL A O 1
ATOM 1349 N N . GLN A 1 169 ? 1.656 -4.381 14.824 1.00 97.69 169 GLN A N 1
ATOM 1350 C CA . GLN A 1 169 ? 1.390 -4.516 16.249 1.00 97.69 169 GLN A CA 1
ATOM 1351 C C . GLN A 1 169 ? 0.695 -3.261 16.793 1.00 97.69 169 GLN A C 1
ATOM 1353 O O . GLN A 1 169 ? 0.896 -2.150 16.301 1.00 97.69 169 GLN A O 1
ATOM 1358 N N . GLU A 1 170 ? -0.082 -3.431 17.863 1.00 97.12 170 GLU A N 1
ATOM 1359 C CA . GLU A 1 170 ? -0.825 -2.353 18.529 1.00 97.12 170 GLU A CA 1
ATOM 1360 C C . GLU A 1 170 ? 0.054 -1.140 18.870 1.00 97.12 170 GLU A C 1
ATOM 1362 O O . GLU A 1 170 ? -0.298 0.003 18.579 1.00 97.12 170 GLU A O 1
ATOM 1367 N N . GLN A 1 171 ? 1.230 -1.393 19.447 1.00 97.06 171 GLN A N 1
ATOM 1368 C CA . GLN A 1 171 ? 2.179 -0.346 19.827 1.00 97.06 171 GLN A CA 1
ATOM 1369 C C . GLN A 1 171 ? 2.637 0.493 18.622 1.00 97.06 171 GLN A C 1
ATOM 1371 O O . GLN A 1 171 ? 2.724 1.715 18.721 1.00 97.06 171 GLN A O 1
ATOM 1376 N N . ASP A 1 172 ? 2.870 -0.148 17.473 1.00 96.75 172 ASP A N 1
ATOM 1377 C CA . ASP A 1 172 ? 3.359 0.504 16.258 1.00 96.75 172 ASP A CA 1
ATOM 1378 C C . ASP A 1 172 ? 2.226 1.284 15.579 1.00 96.75 172 ASP A C 1
ATOM 1380 O O . ASP A 1 172 ? 2.441 2.375 15.051 1.00 96.75 172 ASP A O 1
ATOM 1384 N N . PHE A 1 173 ? 0.996 0.766 15.663 1.00 97.00 173 PHE A N 1
ATOM 1385 C CA . PHE A 1 173 ? -0.206 1.469 15.228 1.00 97.00 173 PHE A CA 1
ATOM 1386 C C . PHE A 1 173 ? -0.408 2.772 15.996 1.00 97.00 173 PHE A C 1
ATOM 1388 O O . PHE A 1 173 ? -0.524 3.834 15.386 1.00 97.00 173 PHE A O 1
ATOM 1395 N N . TYR A 1 174 ? -0.409 2.722 17.329 1.00 95.88 174 TYR A N 1
ATOM 1396 C CA . TYR A 1 174 ? -0.566 3.935 18.130 1.00 95.88 174 TYR A CA 1
ATOM 1397 C C . TYR A 1 174 ? 0.621 4.883 17.971 1.00 95.88 174 TYR A C 1
ATOM 1399 O O . TYR A 1 174 ? 0.414 6.095 17.906 1.00 95.88 174 TYR A O 1
ATOM 1407 N N . ARG A 1 175 ? 1.839 4.354 17.793 1.00 95.31 175 ARG A N 1
ATOM 1408 C CA . ARG A 1 175 ? 3.004 5.179 17.467 1.00 95.31 175 ARG A CA 1
ATOM 1409 C C . ARG A 1 175 ? 2.810 5.943 16.158 1.00 95.31 175 ARG A C 1
ATOM 1411 O O . ARG A 1 175 ? 3.109 7.133 16.101 1.00 95.31 175 ARG A O 1
ATOM 1418 N N . TYR A 1 176 ? 2.264 5.296 15.129 1.00 94.75 176 TYR A N 1
ATOM 1419 C CA . TYR A 1 176 ? 1.928 5.966 13.876 1.00 94.75 176 TYR A CA 1
ATOM 1420 C C . TYR A 1 176 ? 0.851 7.045 14.067 1.00 94.75 176 TYR A C 1
ATOM 1422 O O . TYR A 1 176 ? 0.999 8.148 13.547 1.00 94.75 176 TYR A O 1
ATOM 1430 N N . VAL A 1 177 ? -0.187 6.782 14.871 1.00 93.50 177 VAL A N 1
ATOM 1431 C CA . VAL A 1 177 ? -1.229 7.779 15.188 1.00 93.50 177 VAL A CA 1
ATOM 1432 C C . VAL A 1 177 ? -0.636 9.026 15.858 1.00 93.50 177 VAL A C 1
ATOM 1434 O O . VAL A 1 177 ? -0.996 10.145 15.501 1.00 93.50 177 VAL A O 1
ATOM 1437 N N . GLU A 1 178 ? 0.309 8.870 16.788 1.00 93.56 178 GLU A N 1
ATOM 1438 C CA . GLU A 1 178 ? 0.990 9.999 17.449 1.00 93.56 178 GLU A CA 1
ATOM 1439 C C . GLU A 1 178 ? 1.828 10.868 16.499 1.00 93.56 178 GLU A C 1
ATOM 1441 O O . GLU A 1 178 ? 2.094 12.048 16.790 1.00 93.56 178 GLU A O 1
ATOM 1446 N N . LEU A 1 179 ? 2.287 10.257 15.406 1.00 91.44 179 LEU A N 1
ATOM 1447 C CA . LEU A 1 179 ? 3.168 10.835 14.400 1.00 91.44 179 LEU A CA 1
ATOM 1448 C C . LEU A 1 179 ? 2.434 11.259 13.127 1.00 91.44 179 LEU A C 1
ATOM 1450 O O . LEU A 1 179 ? 3.077 11.812 12.245 1.00 91.44 179 LEU A O 1
ATOM 1454 N N . TYR A 1 180 ? 1.120 11.050 13.039 1.00 86.94 180 TYR A N 1
ATOM 1455 C CA . TYR A 1 180 ? 0.339 11.258 11.819 1.00 86.94 180 TYR A CA 1
ATOM 1456 C C . TYR A 1 180 ? 0.542 12.655 11.201 1.00 86.94 180 TYR A C 1
ATOM 1458 O O . TYR A 1 180 ? 0.816 12.773 10.011 1.00 86.94 180 TYR A O 1
ATOM 1466 N N . ASP A 1 181 ? 0.526 13.705 12.030 1.00 88.31 181 ASP A N 1
ATOM 1467 C CA . ASP A 1 181 ? 0.760 15.098 11.611 1.00 88.31 181 ASP A CA 1
ATOM 1468 C C . ASP A 1 181 ? 2.202 15.583 11.868 1.00 88.31 181 ASP A C 1
ATOM 1470 O O . ASP A 1 181 ? 2.488 16.783 11.853 1.00 88.31 181 ASP A O 1
ATOM 1474 N N . LYS A 1 182 ? 3.135 14.665 12.138 1.00 90.50 182 LYS A N 1
ATOM 1475 C CA . LYS A 1 182 ? 4.540 14.958 12.458 1.00 90.50 182 LYS A CA 1
ATOM 1476 C C . LYS A 1 182 ? 5.476 14.246 11.490 1.00 90.50 182 LYS A C 1
ATOM 1478 O O . LYS A 1 182 ? 5.073 13.424 10.676 1.00 90.50 182 LYS A O 1
ATOM 1483 N N . ASP A 1 183 ? 6.754 14.588 11.565 1.00 91.69 183 ASP A N 1
ATOM 1484 C CA . ASP A 1 183 ? 7.772 13.844 10.837 1.00 91.69 183 ASP A CA 1
ATOM 1485 C C . ASP A 1 183 ? 8.124 12.557 11.593 1.00 91.69 183 ASP A C 1
ATOM 1487 O O . ASP A 1 183 ? 8.710 12.608 12.675 1.00 91.69 183 ASP A O 1
ATOM 1491 N N . GLY A 1 184 ? 7.740 11.412 11.028 1.00 89.31 184 GLY A N 1
ATOM 1492 C CA . GLY A 1 184 ? 8.100 10.085 11.519 1.00 89.31 184 GLY A CA 1
ATOM 1493 C C . GLY A 1 184 ? 9.295 9.470 10.788 1.00 89.31 184 GLY A C 1
ATOM 1494 O O . GLY A 1 184 ? 9.654 8.335 11.079 1.00 89.31 184 GLY A O 1
ATOM 1495 N N . SER A 1 185 ? 9.929 10.176 9.843 1.00 90.88 185 SER A N 1
ATOM 1496 C CA . SER A 1 185 ? 10.989 9.610 8.992 1.00 90.88 185 SER A CA 1
ATOM 1497 C C . SER A 1 185 ? 12.245 9.162 9.748 1.00 90.88 185 SER A C 1
ATOM 1499 O O . SER A 1 185 ? 12.982 8.313 9.251 1.00 90.88 185 SER A O 1
ATOM 1501 N N . GLY A 1 186 ? 12.480 9.704 10.947 1.00 91.06 186 GLY A N 1
ATOM 1502 C CA . GLY A 1 186 ? 13.582 9.309 11.829 1.00 91.06 186 GLY A CA 1
ATOM 1503 C C . GLY A 1 186 ? 13.286 8.109 12.735 1.00 91.06 186 GLY A C 1
ATOM 1504 O O . GLY A 1 186 ? 14.188 7.655 13.437 1.00 91.06 186 GLY A O 1
ATOM 1505 N N . GLU A 1 187 ? 12.049 7.609 12.755 1.00 92.81 187 GLU A N 1
ATOM 1506 C CA . GLU A 1 187 ? 11.689 6.443 13.561 1.00 92.81 187 GLU A CA 1
ATOM 1507 C C . GLU A 1 187 ? 12.270 5.154 12.970 1.00 92.81 187 GLU A C 1
ATOM 1509 O O . GLU A 1 187 ? 12.416 5.038 11.744 1.00 92.81 187 GLU A O 1
ATOM 1514 N N . PRO A 1 188 ? 12.580 4.162 13.825 1.00 94.81 188 PRO A N 1
ATOM 1515 C CA . PRO A 1 188 ? 12.984 2.853 13.346 1.00 94.81 188 PRO A CA 1
ATOM 1516 C C . PRO A 1 188 ? 11.870 2.224 12.486 1.00 94.81 188 PRO A C 1
ATOM 1518 O O . PRO A 1 188 ? 10.687 2.393 12.795 1.00 94.81 188 PRO A O 1
ATOM 1521 N N . PRO A 1 189 ? 12.228 1.466 11.435 1.00 95.88 189 PRO A N 1
ATOM 1522 C CA . PRO A 1 189 ? 11.250 0.713 10.671 1.00 95.88 189 PRO A CA 1
ATOM 1523 C C . PRO A 1 189 ? 10.512 -0.297 11.557 1.00 95.88 189 PRO A C 1
ATOM 1525 O O . PRO A 1 189 ? 11.122 -0.956 12.403 1.00 95.88 189 PRO A O 1
ATOM 1528 N N . VAL A 1 190 ? 9.217 -0.470 11.311 1.00 97.19 190 VAL A N 1
ATOM 1529 C CA . VAL A 1 190 ? 8.368 -1.434 12.022 1.00 97.19 190 VAL A CA 1
ATOM 1530 C C . VAL A 1 190 ? 8.089 -2.647 11.141 1.00 97.19 190 VAL A C 1
ATOM 1532 O O . VAL A 1 190 ? 8.074 -2.554 9.915 1.00 97.19 190 VAL A O 1
ATOM 1535 N N . SER A 1 191 ? 7.895 -3.811 11.753 1.00 97.56 191 SER A N 1
ATOM 1536 C CA . SER A 1 191 ? 7.536 -5.028 11.015 1.00 97.56 191 SER A CA 1
ATOM 1537 C C . SER A 1 191 ? 6.024 -5.120 10.840 1.00 97.56 191 SER A C 1
ATOM 1539 O O . SER A 1 191 ? 5.267 -4.706 11.715 1.00 97.56 191 SER A O 1
ATOM 1541 N N . GLY A 1 192 ? 5.580 -5.701 9.730 1.00 97.75 192 GLY A N 1
ATOM 1542 C CA . GLY A 1 192 ? 4.165 -5.950 9.485 1.00 97.75 192 GLY A CA 1
ATOM 1543 C C . GLY A 1 192 ? 3.934 -7.029 8.439 1.00 97.75 192 GLY A C 1
ATOM 1544 O O . GLY A 1 192 ? 4.879 -7.627 7.924 1.00 97.75 192 GLY A O 1
ATOM 1545 N N . THR A 1 193 ? 2.669 -7.279 8.116 1.00 98.19 193 THR A N 1
ATOM 1546 C CA . THR A 1 193 ? 2.281 -8.208 7.044 1.00 98.19 193 THR A CA 1
ATOM 1547 C C . THR A 1 193 ? 1.250 -7.576 6.121 1.00 98.19 193 THR A C 1
ATOM 1549 O O . THR A 1 193 ? 0.398 -6.810 6.565 1.00 98.19 193 THR A O 1
ATOM 1552 N N . ILE A 1 194 ? 1.327 -7.857 4.821 1.00 98.31 194 ILE A N 1
ATOM 1553 C CA . ILE A 1 194 ? 0.356 -7.330 3.855 1.00 98.31 194 ILE A CA 1
ATOM 1554 C C . ILE A 1 194 ? -1.028 -7.942 4.129 1.00 98.31 194 ILE A C 1
ATOM 1556 O O . ILE A 1 194 ? -1.178 -9.156 4.228 1.00 98.31 194 ILE A O 1
ATOM 1560 N N . ALA A 1 195 ? -2.057 -7.102 4.210 1.00 97.75 195 ALA A N 1
ATOM 1561 C CA . ALA A 1 195 ? -3.440 -7.486 4.494 1.00 97.75 195 ALA A CA 1
ATOM 1562 C C . ALA A 1 195 ? -4.349 -7.475 3.246 1.00 97.75 195 ALA A C 1
ATOM 1564 O O . ALA A 1 195 ? -5.576 -7.505 3.378 1.00 97.75 195 ALA A O 1
ATOM 1565 N N . ASN A 1 196 ? -3.754 -7.414 2.049 1.00 97.62 196 ASN A N 1
ATOM 1566 C CA . ASN A 1 196 ? -4.449 -7.459 0.763 1.00 97.62 196 ASN A CA 1
ATOM 1567 C C . ASN A 1 196 ? -3.852 -8.513 -0.183 1.00 97.62 196 ASN A C 1
ATOM 1569 O O . ASN A 1 196 ? -2.632 -8.677 -0.266 1.00 97.62 196 ASN A O 1
ATOM 1573 N N . SER A 1 197 ? -4.712 -9.188 -0.942 1.00 96.19 197 SER A N 1
ATOM 1574 C CA . SER A 1 197 ? -4.336 -10.025 -2.079 1.00 96.19 197 SER A CA 1
ATOM 1575 C C . SER A 1 197 ? -4.095 -9.150 -3.313 1.00 96.19 197 SER A C 1
ATOM 1577 O O . SER A 1 197 ? -5.005 -8.487 -3.812 1.00 96.19 197 SER A O 1
ATOM 1579 N N . MET A 1 198 ? -2.848 -9.114 -3.784 1.00 95.62 198 MET A N 1
ATOM 1580 C CA . MET A 1 198 ? -2.423 -8.282 -4.905 1.00 95.62 198 MET A CA 1
ATOM 1581 C C . MET A 1 198 ? -2.529 -9.075 -6.213 1.00 95.62 198 MET A C 1
ATOM 1583 O O . MET A 1 198 ? -1.854 -10.098 -6.361 1.00 95.62 198 MET A O 1
ATOM 1587 N N . PRO A 1 199 ? -3.331 -8.620 -7.190 1.00 92.94 199 PRO A N 1
ATOM 1588 C CA . PRO A 1 199 ? -3.453 -9.319 -8.457 1.00 92.94 199 PRO A CA 1
ATOM 1589 C C . PRO A 1 199 ? -2.130 -9.267 -9.230 1.00 92.94 199 PRO A C 1
ATOM 1591 O O . PRO A 1 199 ? -1.393 -8.283 -9.178 1.00 92.94 199 PRO A O 1
ATOM 1594 N N . GLY A 1 200 ? -1.828 -10.338 -9.965 1.00 91.31 200 GLY A N 1
ATOM 1595 C CA . GLY A 1 200 ? -0.591 -10.440 -10.747 1.00 91.31 200 GLY A CA 1
ATOM 1596 C C . GLY A 1 200 ? 0.646 -10.854 -9.941 1.00 91.31 200 GLY A C 1
ATOM 1597 O O . GLY A 1 200 ? 1.738 -10.895 -10.512 1.00 91.31 200 GLY A O 1
ATOM 1598 N N . TYR A 1 201 ? 0.484 -11.196 -8.660 1.00 94.94 201 TYR A N 1
ATOM 1599 C CA . TYR A 1 201 ? 1.521 -11.772 -7.805 1.00 94.94 201 TYR A CA 1
ATOM 1600 C C . TYR A 1 201 ? 1.066 -13.112 -7.204 1.00 94.94 201 TYR A C 1
ATOM 1602 O O . TYR A 1 201 ? -0.136 -13.381 -7.157 1.00 94.94 201 TYR A O 1
ATOM 1610 N N . PRO A 1 202 ? 2.006 -13.958 -6.735 1.00 93.94 202 PRO A N 1
ATOM 1611 C CA . PRO A 1 202 ? 1.691 -15.037 -5.798 1.00 93.94 202 PRO A CA 1
ATOM 1612 C C . PRO A 1 202 ? 1.070 -14.494 -4.501 1.00 93.94 202 PRO A C 1
ATOM 1614 O O . PRO A 1 202 ? 1.006 -13.281 -4.308 1.00 93.94 202 PRO A O 1
ATOM 1617 N N . ASP A 1 203 ? 0.639 -15.386 -3.606 1.00 93.56 203 ASP A N 1
ATOM 1618 C CA . ASP A 1 203 ? -0.040 -15.024 -2.356 1.00 93.56 203 ASP A CA 1
ATOM 1619 C C . ASP A 1 203 ? 0.690 -13.918 -1.574 1.00 93.56 203 ASP A C 1
ATOM 1621 O O . ASP A 1 203 ? 1.731 -14.134 -0.952 1.00 93.56 203 ASP A O 1
ATOM 1625 N N . THR A 1 204 ? 0.108 -12.715 -1.589 1.00 96.44 204 THR A N 1
ATOM 1626 C CA . THR A 1 204 ? 0.619 -11.555 -0.845 1.00 96.44 204 THR A CA 1
ATOM 1627 C C . THR A 1 204 ? -0.041 -11.388 0.513 1.00 96.44 204 THR A C 1
ATOM 1629 O O . THR A 1 204 ? 0.494 -10.684 1.363 1.00 96.44 204 THR A O 1
ATOM 1632 N N . LEU A 1 205 ? -1.195 -12.014 0.747 1.00 96.75 205 LEU A N 1
ATOM 1633 C CA . LEU A 1 205 ? -1.877 -11.936 2.033 1.00 96.75 205 LEU A CA 1
ATOM 1634 C C . LEU A 1 205 ? -1.022 -12.625 3.109 1.00 96.75 205 LEU A C 1
ATOM 1636 O O . LEU A 1 205 ? -0.716 -13.808 3.008 1.00 96.75 205 LEU A O 1
ATOM 1640 N N . GLY A 1 206 ? -0.632 -11.880 4.141 1.00 96.44 206 GLY A N 1
ATOM 1641 C CA . GLY A 1 206 ? 0.281 -12.341 5.186 1.00 96.44 206 GLY A CA 1
ATOM 1642 C C . GLY A 1 206 ? 1.768 -12.236 4.828 1.00 96.44 206 GLY A C 1
ATOM 1643 O O . GLY A 1 206 ? 2.604 -12.623 5.643 1.00 96.44 206 GLY A O 1
ATOM 1644 N N . LEU A 1 207 ? 2.129 -11.700 3.653 1.00 97.25 207 LEU A N 1
ATOM 1645 C CA . LEU A 1 207 ? 3.530 -11.537 3.253 1.00 97.25 207 LEU A CA 1
ATOM 1646 C C . LEU A 1 207 ? 4.242 -10.569 4.218 1.00 97.25 207 LEU A C 1
ATOM 1648 O O . LEU A 1 207 ? 3.778 -9.433 4.367 1.00 97.25 207 LEU A O 1
ATOM 1652 N N . PRO A 1 208 ? 5.348 -10.978 4.871 1.00 97.44 208 PRO A N 1
ATOM 1653 C CA . PRO A 1 208 ? 6.050 -10.122 5.815 1.00 97.44 208 PRO A CA 1
ATOM 1654 C C . PRO A 1 208 ? 6.756 -8.970 5.105 1.00 97.44 208 PRO A C 1
ATOM 1656 O O . PRO A 1 208 ? 7.416 -9.146 4.079 1.00 97.44 208 PRO A O 1
ATOM 1659 N N . VAL A 1 209 ? 6.626 -7.784 5.686 1.00 97.88 209 VAL A N 1
ATOM 1660 C CA . VAL A 1 209 ? 7.171 -6.530 5.174 1.00 97.88 209 VAL A CA 1
ATOM 1661 C C . VAL A 1 209 ? 7.736 -5.675 6.299 1.00 97.88 209 VAL A C 1
ATOM 1663 O O . VAL A 1 209 ? 7.452 -5.874 7.480 1.00 97.88 209 VAL A O 1
ATOM 1666 N N . VAL A 1 210 ? 8.525 -4.687 5.904 1.00 97.75 210 VAL A N 1
ATOM 1667 C CA . VAL A 1 210 ? 9.030 -3.632 6.772 1.00 97.75 210 VAL A CA 1
ATOM 1668 C C . VAL A 1 210 ? 8.378 -2.319 6.357 1.00 97.75 210 VAL A C 1
ATOM 1670 O O . VAL A 1 210 ? 8.329 -1.986 5.174 1.00 97.75 210 VAL A O 1
ATOM 1673 N N . VAL A 1 211 ? 7.871 -1.568 7.325 1.00 97.62 211 VAL A N 1
ATOM 1674 C CA . VAL A 1 211 ? 7.221 -0.276 7.120 1.00 97.62 211 VAL A CA 1
ATOM 1675 C C . VAL A 1 211 ? 8.112 0.820 7.679 1.00 97.62 211 VAL A C 1
ATOM 1677 O O . VAL A 1 211 ? 8.474 0.804 8.852 1.00 97.62 211 VAL A O 1
ATOM 1680 N N . GLN A 1 212 ? 8.445 1.793 6.838 1.00 97.12 212 GLN A N 1
ATOM 1681 C CA . GLN A 1 212 ? 9.180 2.987 7.231 1.00 97.12 212 GLN A CA 1
ATOM 1682 C C . GLN A 1 212 ? 8.221 4.174 7.283 1.00 97.12 212 GLN A C 1
ATOM 1684 O O . GLN A 1 212 ? 7.688 4.592 6.248 1.00 97.12 212 GLN A O 1
ATOM 1689 N N . PHE A 1 213 ? 8.035 4.753 8.470 1.00 95.44 213 PHE A N 1
ATOM 1690 C CA . PHE A 1 213 ? 7.297 6.007 8.615 1.00 95.44 213 PHE A CA 1
ATOM 1691 C C . PHE A 1 213 ? 7.980 7.132 7.830 1.00 95.44 213 PHE A C 1
ATOM 1693 O O . PHE A 1 213 ? 9.179 7.084 7.555 1.00 95.44 213 PHE A O 1
ATOM 1700 N N . GLN A 1 214 ? 7.186 8.105 7.396 1.00 93.81 214 GLN A N 1
ATOM 1701 C CA . GLN A 1 214 ? 7.610 9.191 6.511 1.00 93.81 214 GLN A CA 1
ATOM 1702 C C . GLN A 1 214 ? 7.266 10.547 7.145 1.00 93.81 214 GLN A C 1
ATOM 1704 O O . GLN A 1 214 ? 6.875 10.619 8.311 1.00 93.81 214 GLN A O 1
ATOM 1709 N N . SER A 1 215 ? 7.429 11.627 6.381 1.00 91.25 215 SER A N 1
ATOM 1710 C CA . SER A 1 215 ? 6.947 12.952 6.767 1.00 91.25 215 SER A CA 1
ATOM 1711 C C . SER A 1 215 ? 5.420 12.984 6.894 1.00 91.25 215 SER A C 1
ATOM 1713 O O . SER A 1 215 ? 4.727 12.176 6.282 1.00 91.25 215 SER A O 1
ATOM 1715 N N . SER A 1 216 ? 4.885 13.995 7.579 1.00 86.56 216 SER A N 1
ATOM 1716 C CA . SER A 1 216 ? 3.436 14.196 7.781 1.00 86.56 216 SER A CA 1
ATOM 1717 C C . SER A 1 216 ? 2.603 14.283 6.495 1.00 86.56 216 SER A C 1
ATOM 1719 O O . SER A 1 216 ? 1.390 14.114 6.507 1.00 86.56 216 SER A O 1
ATOM 1721 N N . THR A 1 217 ? 3.241 14.563 5.361 1.00 87.81 217 THR A N 1
ATOM 1722 C CA . THR A 1 217 ? 2.596 14.676 4.046 1.00 87.81 217 THR A CA 1
ATOM 1723 C C . THR A 1 217 ? 2.595 13.376 3.246 1.00 87.81 217 THR A C 1
ATOM 1725 O O . THR A 1 217 ? 2.018 13.331 2.160 1.00 87.81 217 THR A O 1
ATOM 1728 N N . SER A 1 218 ? 3.279 12.337 3.726 1.00 89.88 218 SER A N 1
ATOM 1729 C CA . SER A 1 218 ? 3.493 11.092 2.992 1.00 89.88 218 SER A CA 1
ATOM 1730 C C . SER A 1 218 ? 3.047 9.892 3.814 1.00 89.88 218 SER A C 1
ATOM 1732 O O . SER A 1 218 ? 3.372 9.760 4.991 1.00 89.88 218 SER A O 1
ATOM 1734 N N . ARG A 1 219 ? 2.346 8.960 3.165 1.00 94.50 219 ARG A N 1
ATOM 1735 C CA . ARG A 1 219 ? 2.044 7.660 3.772 1.00 94.50 219 ARG A CA 1
ATOM 1736 C C . ARG A 1 219 ? 3.331 6.880 4.054 1.00 94.50 219 ARG A C 1
ATOM 1738 O O . ARG A 1 219 ? 4.296 7.034 3.297 1.00 94.50 219 ARG A O 1
ATOM 1745 N N . PRO A 1 220 ? 3.339 6.000 5.070 1.00 96.44 220 PRO A N 1
ATOM 1746 C CA . PRO A 1 220 ? 4.464 5.113 5.325 1.00 96.44 220 PRO A CA 1
ATOM 1747 C C . PRO A 1 220 ? 4.850 4.303 4.084 1.00 96.44 220 PRO A C 1
ATOM 1749 O O . PRO A 1 220 ? 3.988 3.839 3.333 1.00 96.44 220 PRO A O 1
ATOM 1752 N N . ALA A 1 221 ? 6.150 4.130 3.871 1.00 97.31 221 ALA A N 1
ATOM 1753 C CA . ALA A 1 221 ? 6.684 3.349 2.766 1.00 97.31 221 ALA A CA 1
ATOM 1754 C C . ALA A 1 221 ? 6.798 1.873 3.164 1.00 97.31 221 ALA A C 1
ATOM 1756 O O . ALA A 1 221 ? 7.224 1.564 4.275 1.00 97.31 221 ALA A O 1
ATOM 1757 N N . VAL A 1 222 ? 6.454 0.967 2.251 1.00 97.81 222 VAL A N 1
ATOM 1758 C CA . VAL A 1 222 ? 6.591 -0.483 2.456 1.00 97.81 222 VAL A CA 1
ATOM 1759 C C . VAL A 1 222 ? 7.808 -1.005 1.711 1.00 97.81 222 VAL A C 1
ATOM 1761 O O . VAL A 1 222 ? 7.980 -0.726 0.524 1.00 97.81 222 VAL A O 1
ATOM 1764 N N . LEU A 1 223 ? 8.605 -1.817 2.395 1.00 97.31 223 LEU A N 1
ATOM 1765 C CA . LEU A 1 223 ? 9.722 -2.569 1.845 1.00 97.31 223 LEU A CA 1
ATOM 1766 C C . LEU A 1 223 ? 9.475 -4.063 2.051 1.00 97.31 223 LEU A C 1
ATOM 1768 O O . LEU A 1 223 ? 9.210 -4.507 3.168 1.00 97.31 223 LEU A O 1
ATOM 1772 N N . VAL A 1 224 ? 9.582 -4.846 0.984 1.00 96.88 224 VAL A N 1
ATOM 1773 C CA . VAL A 1 224 ? 9.518 -6.306 1.046 1.00 96.88 224 VAL A CA 1
ATOM 1774 C C . VAL A 1 224 ? 10.948 -6.838 1.175 1.00 96.88 224 VAL A C 1
ATOM 1776 O O . VAL A 1 224 ? 11.772 -6.583 0.293 1.00 96.88 224 VAL A O 1
ATOM 1779 N N . PRO A 1 225 ? 11.290 -7.564 2.253 1.00 94.81 225 PRO A N 1
ATOM 1780 C CA . PRO A 1 225 ? 12.624 -8.127 2.419 1.00 94.81 225 PRO A CA 1
ATOM 1781 C C . PRO A 1 225 ? 13.043 -9.025 1.244 1.00 94.81 225 PRO A C 1
ATOM 1783 O O . PRO A 1 225 ? 12.362 -9.989 0.892 1.00 94.81 225 PRO A O 1
ATOM 1786 N N . ALA A 1 226 ? 14.206 -8.737 0.653 1.00 90.25 226 ALA A N 1
ATOM 1787 C CA . ALA A 1 226 ? 14.704 -9.443 -0.533 1.00 90.25 226 ALA A CA 1
ATOM 1788 C C . ALA A 1 226 ? 14.993 -10.939 -0.293 1.00 90.25 226 ALA A C 1
ATOM 1790 O O . ALA A 1 226 ? 14.974 -11.736 -1.228 1.00 90.25 226 ALA A O 1
ATOM 1791 N N . ASN A 1 227 ? 15.232 -11.342 0.958 1.00 89.75 227 ASN A N 1
ATOM 1792 C CA . ASN A 1 227 ? 15.513 -12.729 1.336 1.00 89.75 227 ASN A CA 1
ATOM 1793 C C . ASN A 1 227 ? 14.295 -13.664 1.233 1.00 89.75 227 ASN A C 1
ATOM 1795 O O . ASN A 1 227 ? 14.476 -14.877 1.269 1.00 89.75 227 ASN A O 1
ATOM 1799 N N . ILE A 1 228 ? 13.078 -13.127 1.107 1.00 89.94 228 ILE A N 1
ATOM 1800 C CA . ILE A 1 228 ? 11.853 -13.932 0.983 1.00 89.94 228 ILE A CA 1
ATOM 1801 C C . ILE A 1 228 ? 11.748 -14.568 -0.416 1.00 89.94 228 ILE A C 1
ATOM 1803 O O . ILE A 1 228 ? 11.046 -15.557 -0.593 1.00 89.94 228 ILE A O 1
ATOM 1807 N N . GLY A 1 229 ? 12.447 -14.026 -1.423 1.00 90.25 229 GLY A N 1
ATOM 1808 C CA . GLY A 1 229 ? 12.412 -14.554 -2.794 1.00 90.25 229 GLY A CA 1
ATOM 1809 C C . GLY A 1 229 ? 11.064 -14.370 -3.505 1.00 90.25 229 GLY A C 1
ATOM 1810 O O . GLY A 1 229 ? 10.826 -14.982 -4.543 1.00 90.25 229 GLY A O 1
ATOM 1811 N N . HIS A 1 230 ? 10.177 -13.533 -2.962 1.00 95.19 230 HIS A N 1
ATOM 1812 C CA . HIS A 1 230 ? 8.888 -13.228 -3.574 1.00 95.19 230 HIS A CA 1
ATOM 1813 C C . HIS A 1 230 ? 9.068 -12.299 -4.794 1.00 95.19 230 HIS A C 1
ATOM 1815 O O . HIS A 1 230 ? 9.839 -11.338 -4.692 1.00 95.19 230 HIS A O 1
ATOM 1821 N N . PRO A 1 231 ? 8.340 -12.490 -5.917 1.00 95.56 231 PRO A N 1
ATOM 1822 C CA . PRO A 1 231 ? 8.474 -11.643 -7.111 1.00 95.56 231 PRO A CA 1
ATOM 1823 C C . PRO A 1 231 ? 8.305 -10.145 -6.834 1.00 95.56 231 PRO A C 1
ATOM 1825 O O . PRO A 1 231 ? 9.051 -9.332 -7.366 1.00 95.56 231 PRO A O 1
ATOM 1828 N N . LEU A 1 232 ? 7.398 -9.783 -5.920 1.00 95.94 232 LEU A N 1
ATOM 1829 C CA . LEU A 1 232 ? 7.203 -8.395 -5.479 1.00 95.94 232 LEU A CA 1
ATOM 1830 C C . LEU A 1 232 ? 8.478 -7.768 -4.885 1.00 95.94 232 LEU A C 1
ATOM 1832 O O . LEU A 1 232 ? 8.744 -6.593 -5.115 1.00 95.94 232 LEU A O 1
ATOM 1836 N N . ALA A 1 233 ? 9.279 -8.542 -4.144 1.00 95.50 233 ALA A N 1
ATOM 1837 C CA . ALA A 1 233 ? 10.542 -8.062 -3.585 1.00 95.50 233 ALA A CA 1
ATOM 1838 C C . ALA A 1 233 ? 11.595 -7.856 -4.683 1.00 95.50 233 ALA A C 1
ATOM 1840 O O . ALA A 1 233 ? 12.335 -6.875 -4.659 1.00 95.50 233 ALA A O 1
ATOM 1841 N N . LEU A 1 234 ? 11.638 -8.763 -5.665 1.00 94.94 234 LEU A N 1
ATOM 1842 C CA . LEU A 1 234 ? 12.541 -8.657 -6.812 1.00 94.94 234 LEU A CA 1
ATOM 1843 C C . LEU A 1 234 ? 12.215 -7.421 -7.655 1.00 94.94 234 LEU A C 1
ATOM 1845 O O . LEU A 1 234 ? 13.113 -6.644 -7.963 1.00 94.94 234 LEU A O 1
ATOM 1849 N N . GLU A 1 235 ? 10.939 -7.205 -7.964 1.00 96.06 235 GLU A N 1
ATOM 1850 C CA . GLU A 1 235 ? 10.467 -6.045 -8.727 1.00 96.06 235 GLU A CA 1
ATOM 1851 C C . GLU A 1 235 ? 10.640 -4.729 -7.964 1.00 96.06 235 GLU A C 1
ATOM 1853 O O . GLU A 1 235 ? 10.917 -3.698 -8.569 1.00 96.06 235 GLU A O 1
ATOM 1858 N N . GLN A 1 236 ? 10.542 -4.738 -6.631 1.00 95.75 236 GLN A N 1
ATOM 1859 C CA . GLN A 1 236 ? 10.806 -3.538 -5.838 1.00 95.75 236 GLN A CA 1
ATOM 1860 C C . GLN A 1 236 ? 12.279 -3.099 -5.911 1.00 95.75 236 GLN A C 1
ATOM 1862 O O . GLN A 1 236 ? 12.561 -1.902 -5.875 1.00 95.75 236 GLN A O 1
ATOM 1867 N N .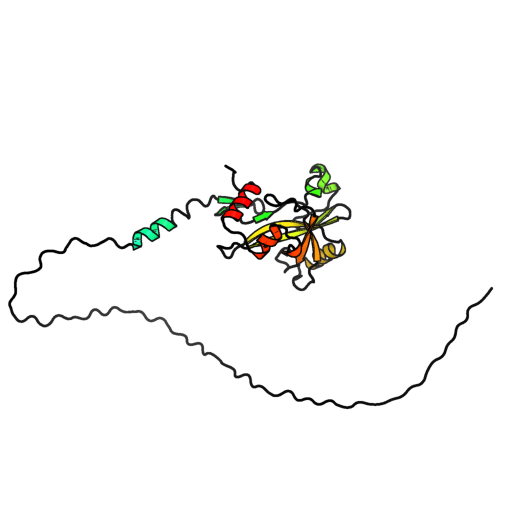 VAL A 1 237 ? 13.212 -4.050 -6.021 1.00 94.25 237 VAL A N 1
ATOM 1868 C CA . VAL A 1 237 ? 14.653 -3.767 -6.138 1.00 94.25 237 VAL A CA 1
ATOM 1869 C C . VAL A 1 237 ? 15.059 -3.478 -7.582 1.00 94.25 237 VAL A C 1
ATOM 1871 O O . VAL A 1 237 ? 15.804 -2.532 -7.829 1.00 94.25 237 VAL A O 1
ATOM 1874 N N . ALA A 1 238 ? 14.604 -4.301 -8.526 1.00 94.25 238 ALA A N 1
ATOM 1875 C CA . ALA A 1 238 ? 14.999 -4.224 -9.930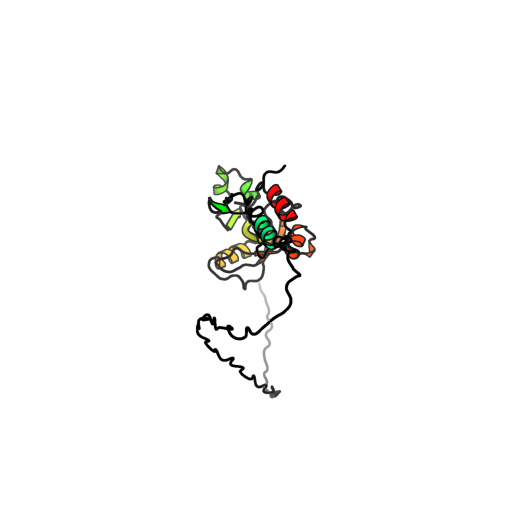 1.00 94.25 238 ALA A CA 1
ATOM 1876 C C . ALA A 1 238 ? 14.206 -3.185 -10.733 1.00 94.25 238 ALA A C 1
ATOM 1878 O O . ALA A 1 238 ? 14.648 -2.810 -11.815 1.00 94.25 238 ALA A O 1
ATOM 1879 N N . GLY A 1 239 ? 13.057 -2.744 -10.216 1.00 95.00 239 GLY A N 1
ATOM 1880 C CA . GLY A 1 239 ? 12.072 -1.984 -10.971 1.00 95.00 239 GLY A CA 1
ATOM 1881 C C . GLY A 1 239 ? 11.240 -2.868 -11.901 1.00 95.00 239 GLY A C 1
ATOM 1882 O O . GLY A 1 239 ? 11.462 -4.076 -12.037 1.00 95.00 239 GLY A O 1
ATOM 1883 N N . ILE A 1 240 ? 10.262 -2.247 -12.549 1.00 95.81 240 ILE A N 1
ATOM 1884 C CA . ILE A 1 240 ? 9.394 -2.869 -13.547 1.00 95.81 240 ILE A CA 1
ATOM 1885 C C . ILE A 1 240 ? 9.590 -2.182 -14.898 1.00 95.81 240 ILE A C 1
ATOM 1887 O O . ILE A 1 240 ? 9.746 -0.963 -14.976 1.00 95.81 240 ILE A O 1
ATOM 1891 N N . ASP A 1 241 ? 9.596 -2.978 -15.964 1.00 92.25 241 ASP A N 1
ATOM 1892 C CA . ASP A 1 241 ? 9.584 -2.465 -17.330 1.00 92.25 241 ASP A CA 1
ATOM 1893 C C . ASP A 1 241 ? 8.146 -2.186 -17.802 1.00 92.25 241 ASP A C 1
ATOM 1895 O O . ASP A 1 241 ? 7.158 -2.541 -17.146 1.00 92.25 241 ASP A O 1
ATOM 1899 N N . ASN A 1 242 ? 8.005 -1.565 -18.973 1.00 89.88 242 ASN A N 1
ATOM 1900 C CA . ASN A 1 242 ? 6.693 -1.267 -19.545 1.00 89.88 242 ASN A CA 1
ATOM 1901 C C . ASN A 1 242 ? 5.841 -2.525 -19.771 1.00 89.88 242 ASN A C 1
ATOM 1903 O O . ASN A 1 242 ? 4.617 -2.470 -19.651 1.00 89.88 242 ASN A O 1
ATOM 1907 N N . ARG A 1 243 ? 6.459 -3.672 -20.086 1.00 90.88 243 ARG A N 1
ATOM 1908 C CA . ARG A 1 243 ? 5.721 -4.924 -20.288 1.00 90.88 243 ARG A CA 1
ATOM 1909 C C . ARG A 1 243 ? 5.079 -5.373 -18.981 1.00 90.88 243 ARG A C 1
ATOM 1911 O O . ARG A 1 243 ? 3.881 -5.646 -18.958 1.00 90.88 243 ARG A O 1
ATOM 1918 N N . ARG A 1 244 ? 5.854 -5.398 -17.896 1.00 93.25 244 ARG A N 1
ATOM 1919 C CA . ARG A 1 244 ? 5.371 -5.764 -16.567 1.00 93.25 244 ARG A CA 1
ATOM 1920 C C . ARG A 1 244 ? 4.331 -4.775 -16.052 1.00 93.25 244 ARG A C 1
ATOM 1922 O O . ARG A 1 244 ? 3.326 -5.193 -15.485 1.00 93.25 244 ARG A O 1
ATOM 1929 N N . TYR A 1 245 ? 4.513 -3.483 -16.313 1.00 92.44 245 TYR A N 1
ATOM 1930 C CA . TYR A 1 245 ? 3.505 -2.470 -16.013 1.00 92.44 245 TYR A CA 1
ATOM 1931 C C . TYR A 1 245 ? 2.161 -2.770 -16.699 1.00 92.44 245 TYR A C 1
ATOM 1933 O O . TYR A 1 245 ? 1.121 -2.775 -16.042 1.00 92.44 245 TYR A O 1
ATOM 1941 N N . HIS A 1 246 ? 2.168 -3.113 -17.991 1.00 89.31 246 HIS A N 1
ATOM 1942 C CA . HIS A 1 246 ? 0.953 -3.529 -18.698 1.00 89.31 246 HIS A CA 1
ATOM 1943 C C . HIS A 1 246 ? 0.314 -4.794 -18.103 1.00 89.31 246 HIS A C 1
ATOM 1945 O O . HIS A 1 246 ? -0.909 -4.844 -17.978 1.00 89.31 246 HIS A O 1
ATOM 1951 N N . GLU A 1 247 ? 1.109 -5.796 -17.712 1.00 91.06 247 GLU A N 1
ATOM 1952 C CA . GLU A 1 247 ? 0.606 -7.004 -17.037 1.00 91.06 247 GLU A CA 1
ATOM 1953 C C . GLU A 1 247 ? -0.111 -6.656 -15.721 1.00 91.06 247 GLU A C 1
ATOM 1955 O O . GLU A 1 247 ? -1.201 -7.169 -15.463 1.00 91.06 247 GLU A O 1
ATOM 1960 N N . ILE A 1 248 ? 0.461 -5.746 -14.922 1.00 92.75 248 ILE A N 1
ATOM 1961 C CA . ILE A 1 248 ? -0.148 -5.252 -13.679 1.00 92.75 248 ILE A CA 1
ATOM 1962 C C . ILE A 1 248 ? -1.495 -4.584 -13.968 1.00 92.75 248 ILE A C 1
ATOM 1964 O O . ILE A 1 248 ? -2.484 -4.909 -13.318 1.00 92.75 248 ILE A O 1
ATOM 1968 N N . LEU A 1 249 ? -1.564 -3.706 -14.971 1.00 90.44 249 LEU A N 1
ATOM 1969 C CA . LEU A 1 249 ? -2.800 -2.999 -15.319 1.00 90.44 249 LEU A CA 1
ATOM 1970 C C . LEU A 1 249 ? -3.924 -3.926 -15.790 1.00 90.44 249 LEU A C 1
ATOM 1972 O O . LEU A 1 249 ? -5.095 -3.666 -15.512 1.00 90.44 249 LEU A O 1
ATOM 1976 N N . VAL A 1 250 ? -3.587 -4.992 -16.518 1.00 89.06 250 VAL A N 1
ATOM 1977 C CA . VAL A 1 250 ? -4.564 -6.020 -16.901 1.00 89.06 250 VAL A CA 1
ATOM 1978 C C . VAL A 1 250 ? -5.023 -6.786 -15.661 1.00 89.06 250 VAL A C 1
ATOM 1980 O O . VAL A 1 250 ? -6.220 -6.990 -15.473 1.00 89.06 250 VAL A O 1
ATOM 1983 N N . ALA A 1 251 ? -4.094 -7.155 -14.775 1.00 90.25 251 ALA A N 1
ATOM 1984 C CA . ALA A 1 251 ? -4.405 -7.891 -13.553 1.00 90.25 251 ALA A CA 1
ATOM 1985 C C . ALA A 1 251 ? -5.285 -7.087 -12.576 1.00 90.25 251 ALA A C 1
ATOM 1987 O O . ALA A 1 251 ? -6.163 -7.656 -11.931 1.00 90.25 251 ALA A O 1
ATOM 1988 N N . THR A 1 252 ? -5.105 -5.766 -12.488 1.00 88.25 252 THR A N 1
ATOM 1989 C CA . THR A 1 252 ? -5.947 -4.875 -11.670 1.00 88.25 252 THR A CA 1
ATOM 1990 C C . THR A 1 252 ? -7.286 -4.526 -12.323 1.00 88.25 252 THR A C 1
ATOM 1992 O O . THR A 1 252 ? -8.087 -3.814 -11.716 1.00 88.25 252 THR A O 1
ATOM 1995 N N . GLY A 1 253 ? -7.534 -4.978 -13.559 1.00 84.50 253 GLY A N 1
ATOM 1996 C CA . GLY A 1 253 ? -8.713 -4.607 -14.346 1.00 84.50 253 GLY A CA 1
ATOM 1997 C C . GLY A 1 253 ? -8.712 -3.147 -14.811 1.00 84.50 253 GLY A C 1
ATOM 1998 O O . GLY A 1 253 ? -9.742 -2.636 -15.245 1.00 84.50 253 GLY A O 1
ATOM 1999 N N . SER A 1 254 ? -7.570 -2.460 -14.713 1.00 76.75 254 SER A N 1
ATOM 2000 C CA . SER A 1 254 ? -7.384 -1.076 -15.163 1.00 76.75 254 SER A CA 1
ATOM 2001 C C . SER A 1 254 ? -7.293 -0.964 -16.687 1.00 76.75 254 SER A C 1
ATOM 2003 O O . SER A 1 254 ? -7.604 0.083 -17.251 1.00 76.75 254 SER A O 1
ATOM 2005 N N . LEU A 1 255 ? -6.890 -2.045 -17.353 1.00 68.81 255 LEU A N 1
ATOM 2006 C CA . LEU A 1 255 ? -7.010 -2.227 -18.793 1.00 68.81 255 LEU A CA 1
ATOM 2007 C C . LEU A 1 255 ? -7.881 -3.453 -19.064 1.00 68.81 255 LEU A C 1
ATOM 2009 O O . LEU A 1 255 ? -7.710 -4.489 -18.423 1.00 68.81 255 LEU A O 1
ATOM 2013 N N . GLY A 1 256 ? -8.807 -3.339 -20.021 1.00 46.62 256 GLY A N 1
ATOM 2014 C CA . GLY A 1 256 ? -9.543 -4.499 -20.517 1.00 46.62 256 GLY A CA 1
ATOM 2015 C C . GLY A 1 256 ? -8.553 -5.541 -21.038 1.00 46.62 256 GLY A C 1
ATOM 2016 O O . GLY A 1 256 ? -7.672 -5.206 -21.832 1.00 46.62 256 GLY A O 1
ATOM 2017 N N . GLY A 1 257 ? -8.666 -6.777 -20.548 1.00 40.12 257 GLY A N 1
ATOM 2018 C CA . GLY A 1 257 ? -7.925 -7.904 -21.110 1.00 40.12 257 GLY A CA 1
ATOM 2019 C C . GLY A 1 257 ? -8.308 -8.141 -22.581 1.00 40.12 257 GLY A C 1
ATOM 2020 O O . GLY A 1 257 ? -9.326 -7.608 -23.031 1.00 40.12 257 GLY A O 1
ATOM 2021 N N . PRO A 1 258 ? -7.489 -8.887 -23.341 1.00 40.69 258 PRO A N 1
ATOM 2022 C CA . PRO A 1 258 ? -7.850 -9.311 -24.692 1.00 40.69 258 PRO A CA 1
ATOM 2023 C C . PRO A 1 258 ? -9.145 -10.132 -24.729 1.00 40.69 258 PRO A C 1
ATOM 2025 O O . PRO A 1 258 ? -9.435 -10.839 -23.736 1.00 40.69 258 PRO A O 1
#

InterPro domains:
  IPR018697 Protein of unknown function DUF2199 [PF09965] (96-240)

Secondary structure (DSSP, 8-state):
---------------------------------------------------------------------------THHHHHHHHHHHHTT--EEE-TTT--EEESS--EEE-SS-HHHHTS-HHHHHHHEEE-SSEEEETTEEEEEEEEEEEBSSSS-EEEEEEEEEE-HHHHHHHHHHTTS--TTSPPEEEEE-S--TTSS--TT-EEEEE---TTSPPEEE--GGG--HHHHHHHH-B-HHHHHHHHHHTTSS---

Sequence (258 aa):
GSCRPRYRGAPVASRGSRPSNTLARCSVSLRQHRVARRRLGSRTVQAAACDLLACARAPRWRRFLLLCALTVRPSRRHFVARLNSSVRARMQPFVCPSCGDTHEGLPTDHGWKLPDVVWGIPESERAKLAKFNSDLCQFGNRFFIRCLLKLQFNEQPEYYGWGVWIEVQEQDFYRYVELYDKDGSGEPPVSGTIANSMPGYPDTLGLPVVVQFQSSTSRPAVLVPANIGHPLALEQVAGIDNRRYHEILVATGSLGGP

Radius of gyration: 35.71 Å; chains: 1; bounding box: 71×61×136 Å